Protein AF-A0AAU5DGU5-F1 (afdb_monomer_lite)

pLDDT: mean 88.19, std 12.8, range [38.94, 98.69]

Radius of gyration: 17.87 Å; chains: 1; bounding box: 40×32×54 Å

Structure (mmCIF, N/CA/C/O backbone):
data_AF-A0AAU5DGU5-F1
#
_entry.id   AF-A0AAU5DGU5-F1
#
loop_
_atom_site.group_PDB
_atom_site.id
_atom_site.type_symbol
_atom_site.label_atom_id
_atom_site.label_alt_id
_atom_site.label_comp_id
_atom_site.label_asym_id
_atom_site.label_entity_id
_atom_site.label_seq_id
_atom_site.pdbx_PDB_ins_code
_atom_site.Cartn_x
_atom_site.Cartn_y
_atom_site.Cartn_z
_atom_site.occupancy
_atom_site.B_iso_or_equiv
_atom_site.auth_seq_id
_atom_site.auth_comp_id
_atom_site.auth_asym_id
_atom_site.auth_atom_id
_atom_site.pdbx_PDB_model_num
ATOM 1 N N . MET A 1 1 ? 7.928 -12.982 -33.985 1.00 38.94 1 MET A N 1
ATOM 2 C CA . MET A 1 1 ? 7.891 -12.302 -32.677 1.00 38.94 1 MET A CA 1
ATOM 3 C C . MET A 1 1 ? 7.903 -10.825 -32.983 1.00 38.94 1 MET A C 1
ATOM 5 O O . MET A 1 1 ? 8.958 -10.311 -33.334 1.00 38.94 1 MET A O 1
ATOM 9 N N . ASP A 1 2 ? 6.733 -10.197 -32.973 1.00 42.78 2 ASP A N 1
ATOM 10 C CA . ASP A 1 2 ? 6.627 -8.759 -33.211 1.00 42.78 2 ASP A CA 1
ATOM 11 C C . ASP A 1 2 ? 7.139 -8.029 -31.974 1.00 42.78 2 ASP A C 1
ATOM 13 O O . ASP A 1 2 ? 6.654 -8.258 -30.864 1.00 42.78 2 ASP A O 1
ATOM 17 N N . GLN A 1 3 ? 8.172 -7.205 -32.150 1.00 45.19 3 GLN A N 1
ATOM 18 C CA . GLN A 1 3 ? 8.625 -6.329 -31.080 1.00 45.19 3 GLN A CA 1
ATOM 19 C C . GLN A 1 3 ? 7.615 -5.186 -30.919 1.00 45.19 3 GLN A C 1
ATOM 21 O O . GLN A 1 3 ? 7.226 -4.587 -31.926 1.00 45.19 3 GLN A O 1
ATOM 26 N N . PRO A 1 4 ? 7.176 -4.875 -29.688 1.00 48.19 4 PRO A N 1
ATOM 27 C CA . PRO A 1 4 ? 6.265 -3.764 -29.455 1.00 48.19 4 PRO A CA 1
ATOM 28 C C . PRO A 1 4 ? 6.904 -2.461 -29.949 1.00 48.19 4 PRO A C 1
ATOM 30 O O . PRO A 1 4 ? 8.052 -2.151 -29.631 1.00 48.19 4 PRO A O 1
ATOM 33 N N . THR A 1 5 ? 6.169 -1.693 -30.752 1.00 46.25 5 THR A N 1
ATOM 34 C CA . THR A 1 5 ? 6.603 -0.368 -31.222 1.00 46.25 5 THR A CA 1
ATOM 35 C C . THR A 1 5 ? 6.824 0.590 -30.040 1.00 46.25 5 THR A C 1
ATOM 37 O O . THR A 1 5 ? 6.055 0.565 -29.081 1.00 46.25 5 THR A O 1
ATOM 40 N N . LEU A 1 6 ? 7.837 1.467 -30.123 1.00 48.09 6 LEU A N 1
ATOM 41 C CA . LEU A 1 6 ? 8.370 2.348 -29.052 1.00 48.09 6 LEU A CA 1
ATOM 42 C C . LEU A 1 6 ? 7.328 3.236 -28.315 1.00 48.09 6 LEU A C 1
ATOM 44 O O . LEU A 1 6 ? 7.570 3.722 -27.205 1.00 48.09 6 LEU A O 1
ATOM 48 N N . THR A 1 7 ? 6.141 3.429 -28.893 1.00 53.44 7 THR A N 1
ATOM 49 C CA . THR A 1 7 ? 4.981 4.124 -28.302 1.00 53.44 7 THR A CA 1
ATOM 50 C C . THR A 1 7 ? 4.130 3.268 -27.351 1.00 53.44 7 THR A C 1
ATOM 52 O O . THR A 1 7 ? 3.223 3.807 -26.724 1.00 53.44 7 THR A O 1
ATOM 55 N N . GLN A 1 8 ? 4.401 1.966 -27.213 1.00 72.06 8 GLN A N 1
ATOM 56 C CA . GLN A 1 8 ? 3.616 1.035 -26.383 1.00 72.06 8 GLN A CA 1
ATOM 57 C C . GLN A 1 8 ? 4.301 0.618 -25.074 1.00 72.06 8 GLN A C 1
ATOM 59 O O . GLN A 1 8 ? 3.670 -0.034 -24.244 1.00 72.06 8 GLN A O 1
ATOM 64 N N . LEU A 1 9 ? 5.574 0.971 -24.869 1.00 82.88 9 LEU A N 1
ATOM 65 C CA . LEU A 1 9 ? 6.303 0.553 -23.671 1.00 82.88 9 LEU A CA 1
ATOM 66 C C . LEU A 1 9 ? 5.842 1.332 -22.427 1.00 82.88 9 LEU A C 1
ATOM 68 O O . LEU A 1 9 ? 5.794 2.569 -22.478 1.00 82.88 9 LEU A O 1
ATOM 72 N N . PRO A 1 10 ? 5.552 0.652 -21.299 1.00 88.94 10 PRO A N 1
ATOM 73 C CA . PRO A 1 10 ? 5.054 1.324 -20.109 1.00 88.94 10 PRO A CA 1
ATOM 74 C C . PRO A 1 10 ? 6.053 2.317 -19.516 1.00 88.94 10 PRO A C 1
ATOM 76 O O . PRO A 1 10 ? 7.259 2.089 -19.520 1.00 88.94 10 PRO A O 1
ATOM 79 N N . THR A 1 11 ? 5.571 3.425 -18.956 1.00 90.00 11 THR A N 1
ATOM 80 C CA . THR A 1 11 ? 6.445 4.464 -18.377 1.00 90.00 11 THR A CA 1
ATOM 81 C C . THR A 1 11 ? 7.079 4.039 -17.054 1.00 90.00 11 THR A C 1
ATOM 83 O O . THR A 1 11 ? 8.141 4.552 -16.684 1.00 90.00 11 THR A O 1
ATOM 86 N N . ARG A 1 12 ? 6.435 3.109 -16.342 1.00 90.81 12 ARG A N 1
ATOM 87 C CA . ARG A 1 12 ? 6.878 2.566 -15.060 1.00 90.81 12 ARG A CA 1
ATOM 88 C C . ARG A 1 12 ? 6.725 1.055 -15.034 1.00 90.81 12 ARG A C 1
ATOM 90 O O . ARG A 1 12 ? 5.708 0.522 -15.473 1.00 90.81 12 ARG A O 1
ATOM 97 N N . LEU A 1 13 ? 7.730 0.392 -14.487 1.00 91.50 13 LEU A N 1
ATOM 98 C CA . LEU A 1 13 ? 7.792 -1.057 -14.374 1.00 91.50 13 LEU A CA 1
ATOM 99 C C . LEU A 1 13 ? 8.229 -1.452 -12.966 1.00 91.50 13 LEU A C 1
ATOM 101 O O . LEU A 1 13 ? 8.896 -0.673 -12.284 1.00 91.50 13 LEU A O 1
ATOM 105 N N . VAL A 1 14 ? 7.883 -2.664 -12.556 1.00 89.38 14 VAL A N 1
ATOM 106 C CA . VAL A 1 14 ? 8.453 -3.337 -11.390 1.00 89.38 14 VAL A CA 1
ATOM 107 C C . VAL A 1 14 ? 9.105 -4.634 -11.855 1.00 89.38 14 VAL A C 1
ATOM 109 O O . VAL A 1 14 ? 8.532 -5.347 -12.681 1.00 89.38 14 VAL A O 1
ATOM 112 N N . ASP A 1 15 ? 10.314 -4.920 -11.387 1.00 90.25 15 ASP A N 1
ATOM 113 C CA . ASP A 1 15 ? 11.008 -6.168 -11.716 1.00 90.25 15 ASP A CA 1
ATOM 114 C C . ASP A 1 15 ? 10.660 -7.306 -10.738 1.00 90.25 15 ASP A C 1
ATOM 116 O O . ASP A 1 15 ? 9.873 -7.132 -9.801 1.00 90.25 15 ASP A O 1
ATOM 120 N N . ALA A 1 16 ? 11.238 -8.490 -10.951 1.00 88.12 16 ALA A N 1
ATOM 121 C CA . ALA A 1 16 ? 10.986 -9.671 -10.121 1.00 88.12 16 ALA A CA 1
ATOM 122 C C . ALA A 1 16 ? 11.406 -9.493 -8.659 1.00 88.12 16 ALA A C 1
ATOM 124 O O . ALA A 1 16 ? 10.882 -10.158 -7.770 1.00 88.12 16 ALA A O 1
ATOM 125 N N . GLN A 1 17 ? 12.362 -8.598 -8.424 1.00 85.00 17 GLN A N 1
ATOM 126 C CA . GLN A 1 17 ? 12.913 -8.274 -7.114 1.00 85.00 17 GLN A CA 1
ATOM 127 C C . GLN A 1 17 ? 12.171 -7.090 -6.478 1.00 85.00 17 GLN A C 1
ATOM 129 O O . GLN A 1 17 ? 12.516 -6.655 -5.382 1.00 85.00 17 GLN A O 1
ATOM 134 N N . GLY A 1 18 ? 11.157 -6.539 -7.150 1.00 82.25 18 GLY A N 1
ATOM 135 C CA . GLY A 1 18 ? 10.375 -5.430 -6.630 1.00 82.25 18 GLY A CA 1
ATOM 136 C C . GLY A 1 18 ? 11.012 -4.053 -6.792 1.00 82.25 18 GLY A C 1
ATOM 137 O O . GLY A 1 18 ? 10.493 -3.083 -6.233 1.00 82.25 18 GLY A O 1
ATOM 138 N N . PHE A 1 19 ? 12.112 -3.916 -7.538 1.00 85.56 19 PHE A N 1
ATOM 139 C CA . PHE A 1 19 ? 12.635 -2.590 -7.856 1.00 85.56 19 PHE A CA 1
ATOM 140 C C . PHE A 1 19 ? 11.718 -1.910 -8.863 1.00 85.56 19 PHE A C 1
ATOM 142 O O . PHE A 1 19 ? 11.280 -2.513 -9.844 1.00 85.56 19 PHE A O 1
ATOM 149 N N . SER A 1 20 ? 11.436 -0.631 -8.620 1.00 86.88 20 SER A N 1
ATOM 150 C CA . SER A 1 20 ? 10.677 0.193 -9.551 1.00 86.88 20 SER A CA 1
ATOM 151 C C . SER A 1 20 ? 11.611 0.862 -10.549 1.00 86.88 20 SER A C 1
ATOM 153 O O . SER A 1 20 ? 12.635 1.443 -10.193 1.00 86.88 20 SER A O 1
ATOM 155 N N . TRP A 1 21 ? 11.215 0.815 -11.811 1.00 90.00 21 TRP A N 1
ATOM 156 C CA . TRP A 1 21 ? 11.963 1.310 -12.953 1.00 90.00 21 TRP A CA 1
ATOM 157 C C . TRP A 1 21 ? 11.135 2.368 -13.669 1.00 90.00 21 TRP A C 1
ATOM 159 O O . TRP A 1 21 ? 9.931 2.201 -13.873 1.00 90.00 21 TRP A O 1
ATOM 169 N N . ARG A 1 22 ? 11.768 3.473 -14.059 1.00 91.19 22 ARG A N 1
ATOM 170 C CA . ARG A 1 22 ? 11.133 4.572 -14.789 1.00 91.19 22 ARG A CA 1
ATOM 171 C C . ARG A 1 22 ? 11.827 4.769 -16.124 1.00 91.19 22 ARG A C 1
ATOM 173 O O . ARG A 1 22 ? 13.050 4.897 -16.166 1.00 91.19 22 ARG A O 1
ATOM 180 N N . ARG A 1 23 ? 11.036 4.857 -17.192 1.00 91.56 23 ARG A N 1
ATOM 181 C CA . ARG A 1 23 ? 11.534 5.203 -18.526 1.00 91.56 23 ARG A CA 1
ATOM 182 C C . ARG A 1 23 ? 12.153 6.600 -18.497 1.00 91.56 23 ARG A C 1
ATOM 184 O O . A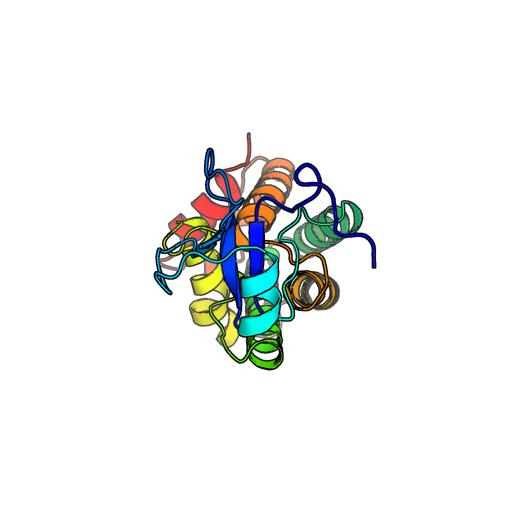RG A 1 23 ? 11.547 7.550 -17.993 1.00 91.56 23 ARG A O 1
ATOM 191 N N . MET A 1 24 ? 13.363 6.723 -19.021 1.00 90.44 24 MET A N 1
ATOM 192 C CA . MET A 1 24 ? 14.098 7.979 -19.072 1.00 90.44 24 MET A CA 1
ATOM 193 C C . MET A 1 24 ? 13.538 8.860 -20.192 1.00 90.44 24 MET A C 1
ATOM 195 O O . MET A 1 24 ? 13.517 8.475 -21.358 1.00 90.44 24 MET A O 1
ATOM 199 N N . ALA A 1 25 ? 13.058 10.054 -19.842 1.00 84.75 25 ALA A N 1
ATOM 200 C CA . ALA A 1 25 ? 12.512 10.983 -20.825 1.00 84.75 25 ALA A CA 1
ATOM 201 C C . ALA A 1 25 ? 13.618 11.500 -21.761 1.00 84.75 25 ALA A C 1
ATOM 203 O O . ALA A 1 25 ? 14.637 12.004 -21.293 1.00 84.75 25 ALA A O 1
ATOM 204 N N . GLY A 1 26 ? 13.391 11.411 -23.075 1.00 80.81 26 GLY A N 1
ATOM 205 C CA . GLY A 1 26 ? 14.329 11.900 -24.093 1.00 80.81 26 GLY A CA 1
ATOM 206 C C . GLY A 1 26 ? 15.533 10.990 -24.356 1.00 80.81 26 GLY A C 1
ATOM 207 O O . GLY A 1 26 ? 16.422 11.386 -25.106 1.00 80.81 26 GLY A O 1
ATOM 208 N N . ASP A 1 27 ? 15.572 9.794 -23.764 1.00 83.25 27 ASP A N 1
ATOM 209 C CA . ASP A 1 27 ? 16.581 8.785 -24.077 1.00 83.25 27 ASP A CA 1
ATOM 210 C C . ASP A 1 27 ? 16.260 8.112 -25.420 1.00 83.25 27 ASP A C 1
ATOM 212 O O . ASP A 1 27 ? 15.153 7.619 -25.624 1.00 83.25 27 ASP A O 1
ATOM 216 N N . ALA A 1 28 ? 17.220 8.107 -26.348 1.00 79.06 28 ALA A N 1
ATOM 217 C CA . ALA A 1 28 ? 17.011 7.591 -27.705 1.00 79.06 28 ALA A CA 1
ATOM 218 C C . ALA A 1 28 ? 16.824 6.064 -27.757 1.00 79.06 28 ALA A C 1
ATOM 220 O O . ALA A 1 28 ? 16.332 5.545 -28.757 1.00 79.06 28 ALA A O 1
ATOM 221 N N . GLU A 1 29 ? 17.222 5.356 -26.698 1.00 83.56 29 GLU A N 1
ATOM 222 C CA . GLU A 1 29 ? 17.161 3.897 -26.594 1.00 83.56 29 GLU A CA 1
ATOM 223 C C . GLU A 1 29 ? 16.044 3.420 -25.651 1.00 83.56 29 GLU A C 1
ATOM 225 O O . GLU A 1 29 ? 15.944 2.225 -25.371 1.00 83.56 29 GLU A O 1
ATOM 230 N N . ASP A 1 30 ? 15.194 4.333 -25.161 1.00 86.31 30 ASP A N 1
ATOM 231 C CA . ASP A 1 30 ? 14.099 4.034 -24.236 1.00 86.31 30 ASP A CA 1
ATOM 232 C C . ASP A 1 30 ? 14.538 3.252 -22.990 1.00 86.31 30 ASP A C 1
ATOM 234 O O . ASP A 1 30 ? 13.858 2.337 -22.510 1.00 86.31 30 ASP A O 1
ATOM 238 N N . ARG A 1 31 ? 15.697 3.628 -22.442 1.00 93.44 31 ARG A N 1
ATOM 239 C CA . ARG A 1 31 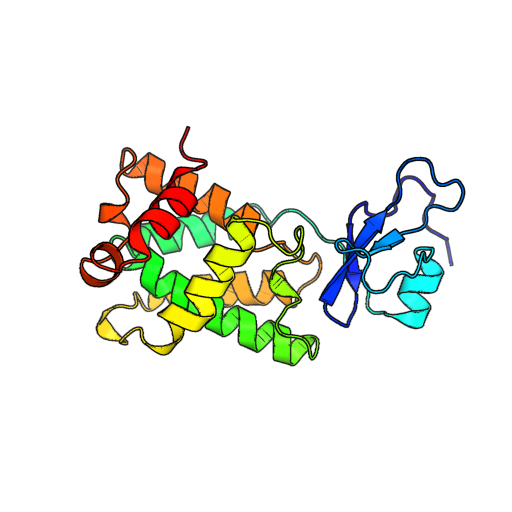? 16.230 3.025 -21.222 1.00 93.44 31 ARG A CA 1
ATOM 240 C C . ARG A 1 31 ? 15.389 3.371 -19.997 1.00 93.44 31 ARG A C 1
ATOM 242 O O . ARG A 1 31 ? 14.772 4.432 -19.887 1.00 93.44 31 ARG A O 1
ATOM 249 N N . TYR A 1 32 ? 15.431 2.468 -19.031 1.00 93.69 32 TYR A N 1
ATOM 250 C CA . TYR A 1 32 ? 14.842 2.598 -17.713 1.00 93.69 32 TYR A CA 1
ATOM 251 C C . TYR A 1 32 ? 15.938 2.779 -16.670 1.00 93.69 32 TYR A C 1
ATOM 253 O O . TYR A 1 32 ? 16.965 2.106 -16.725 1.00 93.69 32 TYR A O 1
ATOM 261 N N . ALA A 1 33 ? 15.687 3.649 -15.695 1.00 91.56 33 ALA A N 1
ATOM 262 C CA . ALA A 1 33 ? 16.499 3.794 -14.491 1.00 91.56 33 ALA A CA 1
ATOM 263 C C . ALA A 1 33 ? 15.672 3.417 -13.255 1.00 91.56 33 ALA A C 1
ATOM 265 O O . ALA A 1 33 ? 14.459 3.658 -13.226 1.00 91.56 33 ALA A O 1
ATOM 266 N N . ALA A 1 34 ? 16.313 2.848 -12.235 1.00 87.62 34 ALA A N 1
ATOM 267 C CA . ALA A 1 34 ? 15.657 2.570 -10.962 1.00 87.62 34 ALA A CA 1
ATOM 268 C C . ALA A 1 34 ? 15.188 3.876 -10.288 1.00 87.62 34 ALA A C 1
ATOM 270 O O . ALA A 1 34 ? 15.879 4.894 -10.329 1.00 87.62 34 ALA A O 1
ATOM 271 N N . ALA A 1 35 ? 14.012 3.881 -9.654 1.00 77.31 35 ALA A N 1
ATOM 272 C CA . ALA A 1 35 ? 13.376 5.109 -9.153 1.00 77.31 35 ALA A CA 1
ATOM 273 C C . ALA A 1 35 ? 14.123 5.805 -7.992 1.00 77.31 35 ALA A C 1
ATOM 275 O O . ALA A 1 35 ? 13.839 6.963 -7.681 1.00 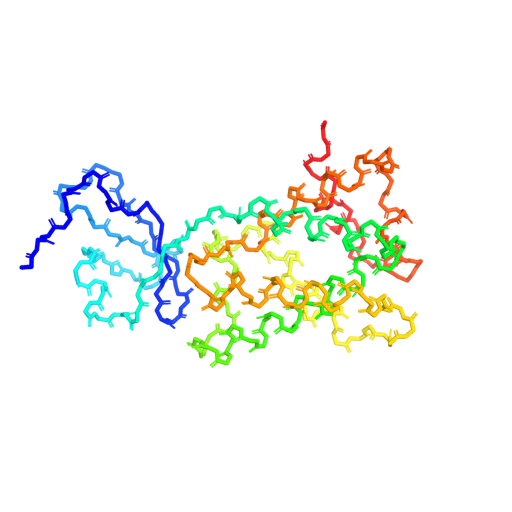77.31 35 ALA A O 1
ATOM 276 N N . ASN A 1 36 ? 15.046 5.102 -7.340 1.00 71.38 36 ASN A N 1
ATOM 277 C CA . ASN A 1 36 ? 15.943 5.573 -6.280 1.00 71.38 36 ASN A CA 1
ATOM 278 C C . ASN A 1 36 ? 17.418 5.564 -6.708 1.00 71.38 36 ASN A C 1
ATOM 280 O O . ASN A 1 36 ? 18.289 5.546 -5.840 1.00 71.38 36 ASN A O 1
ATOM 284 N N . ASP A 1 37 ? 17.689 5.507 -8.016 1.00 73.31 37 ASP A N 1
ATOM 285 C CA . ASP A 1 37 ? 19.033 5.355 -8.585 1.00 73.31 37 ASP A CA 1
ATOM 286 C C . ASP A 1 37 ? 19.782 4.112 -8.058 1.00 73.31 37 ASP A C 1
ATOM 288 O O . ASP A 1 37 ? 21.011 4.028 -8.134 1.00 73.31 37 ASP A O 1
ATOM 292 N N . PHE A 1 38 ? 19.042 3.132 -7.519 1.00 75.62 38 PHE A N 1
ATOM 293 C CA . PHE A 1 38 ? 19.576 1.860 -7.063 1.00 75.62 38 PHE A CA 1
ATOM 294 C C . PHE A 1 38 ? 18.687 0.680 -7.499 1.00 75.62 38 PHE A C 1
ATOM 296 O O . PHE A 1 38 ? 17.546 0.564 -7.055 1.00 75.62 38 PHE A O 1
ATOM 303 N N . PRO A 1 39 ? 19.219 -0.250 -8.296 1.00 78.12 39 PRO A N 1
ATOM 304 C CA . PRO A 1 39 ? 20.599 -0.276 -8.776 1.00 78.12 39 PRO A CA 1
ATOM 305 C C . PRO A 1 39 ? 20.864 0.822 -9.835 1.00 78.12 39 PRO A C 1
ATOM 307 O O . PRO A 1 39 ? 19.927 1.302 -10.473 1.00 78.12 39 PRO A O 1
ATOM 310 N N . PRO A 1 40 ? 22.125 1.261 -10.022 1.00 84.75 40 PRO A N 1
ATOM 311 C CA . PRO A 1 40 ? 22.452 2.419 -10.862 1.00 84.75 40 PRO A CA 1
ATOM 312 C C . PRO A 1 40 ? 22.408 2.117 -12.370 1.00 84.75 40 PRO A C 1
ATOM 314 O O . PRO A 1 40 ? 22.755 2.978 -13.185 1.00 84.75 40 PRO A O 1
ATOM 317 N N . GLU A 1 41 ? 22.049 0.890 -12.758 1.00 89.44 41 GLU A N 1
ATOM 318 C CA . GLU A 1 41 ? 22.017 0.484 -14.158 1.00 89.44 41 GLU A CA 1
ATOM 319 C C . GLU A 1 41 ? 20.938 1.233 -14.948 1.00 89.44 41 GLU A C 1
ATOM 321 O O . GLU A 1 41 ? 19.895 1.634 -14.430 1.00 89.44 41 GLU A O 1
ATOM 326 N N . ARG A 1 42 ? 21.192 1.382 -16.250 1.00 93.25 42 ARG A N 1
ATOM 327 C CA . ARG A 1 42 ? 20.231 1.912 -17.217 1.00 93.25 42 ARG A CA 1
ATOM 328 C C . ARG A 1 42 ? 20.020 0.884 -18.304 1.00 93.25 42 ARG A C 1
ATOM 330 O O . ARG A 1 42 ? 20.901 0.701 -19.146 1.00 93.25 42 ARG A O 1
ATOM 337 N N . LEU A 1 43 ? 18.874 0.226 -18.252 1.00 94.69 43 LEU A N 1
ATOM 338 C CA . LEU A 1 43 ? 18.573 -0.950 -19.058 1.00 94.69 43 LEU A CA 1
ATOM 339 C C . LEU A 1 43 ? 17.430 -0.631 -20.013 1.00 94.69 43 LEU A C 1
ATOM 341 O O . LEU A 1 43 ? 16.438 -0.025 -19.618 1.00 94.69 43 LEU A O 1
ATOM 345 N N . THR A 1 44 ? 17.538 -1.050 -21.266 1.00 94.75 44 THR A N 1
ATOM 346 C CA . THR A 1 44 ? 16.382 -1.111 -22.169 1.00 94.75 44 THR A CA 1
ATOM 347 C C . THR A 1 44 ? 15.330 -2.078 -21.614 1.00 94.75 44 THR A C 1
ATOM 349 O O . THR A 1 44 ? 15.632 -2.934 -20.779 1.00 94.75 44 THR A O 1
ATOM 352 N N . HIS A 1 45 ? 14.087 -2.007 -22.101 1.00 93.44 45 HIS A N 1
ATOM 353 C CA . HIS A 1 45 ? 13.044 -2.959 -21.691 1.00 93.44 45 HIS A CA 1
ATOM 354 C C . HIS A 1 45 ? 13.471 -4.426 -21.903 1.00 93.44 45 HIS A C 1
ATOM 356 O O . HIS A 1 45 ? 13.208 -5.288 -21.061 1.00 93.44 45 HIS A O 1
ATOM 362 N N . GLY A 1 46 ? 14.142 -4.717 -23.024 1.00 94.19 46 GLY A N 1
ATOM 363 C CA . GLY A 1 46 ? 14.632 -6.058 -23.346 1.00 94.19 46 GLY A CA 1
ATOM 364 C C . GLY A 1 46 ? 15.702 -6.544 -22.367 1.00 94.19 46 GLY A C 1
ATOM 365 O O . GLY A 1 46 ? 15.593 -7.653 -21.850 1.00 94.19 46 GLY A O 1
ATOM 366 N N . GLU A 1 47 ? 16.691 -5.703 -22.057 1.00 95.81 47 GLU A N 1
ATOM 367 C CA . GLU A 1 47 ? 17.736 -6.021 -21.075 1.00 95.81 47 GLU A CA 1
ATOM 368 C C . GLU A 1 47 ? 17.161 -6.189 -19.669 1.00 95.81 47 GLU A C 1
ATOM 370 O O . GLU A 1 47 ? 17.518 -7.136 -18.969 1.00 95.81 47 GLU A O 1
ATOM 375 N N . LEU A 1 48 ? 16.238 -5.312 -19.268 1.00 94.25 48 LEU A N 1
ATOM 376 C CA . LEU A 1 48 ? 15.572 -5.386 -17.971 1.00 94.25 48 LEU A CA 1
ATOM 377 C C . LEU A 1 48 ? 14.785 -6.695 -17.833 1.00 94.25 48 LEU A C 1
ATOM 379 O O . LEU A 1 48 ? 14.918 -7.396 -16.835 1.00 94.25 48 LEU A O 1
ATOM 383 N N . THR A 1 49 ? 14.034 -7.073 -18.870 1.00 94.56 49 THR A N 1
ATOM 384 C CA . THR A 1 49 ? 13.296 -8.345 -18.907 1.00 94.56 49 THR A CA 1
ATOM 385 C C . THR A 1 49 ? 14.238 -9.545 -18.849 1.00 94.56 49 THR A C 1
ATOM 387 O O . THR A 1 49 ? 13.981 -10.493 -18.111 1.00 94.56 49 THR A O 1
ATOM 390 N N . ALA A 1 50 ? 15.345 -9.508 -19.594 1.00 95.44 50 ALA A N 1
ATOM 391 C CA . ALA A 1 50 ? 16.299 -10.610 -19.651 1.00 95.44 50 ALA A CA 1
ATOM 392 C C . ALA A 1 50 ? 17.090 -10.796 -18.345 1.00 95.44 50 ALA A C 1
ATOM 394 O O . ALA A 1 50 ? 17.431 -11.922 -17.994 1.00 95.44 50 ALA A O 1
ATOM 395 N N . THR A 1 51 ? 17.398 -9.706 -17.638 1.00 94.38 51 THR A N 1
ATOM 396 C CA . THR A 1 51 ? 18.280 -9.735 -16.457 1.00 94.38 51 THR A CA 1
ATOM 397 C C . THR A 1 51 ? 17.534 -9.698 -15.126 1.00 94.38 51 THR A C 1
ATOM 399 O O . THR A 1 51 ? 18.074 -10.168 -14.126 1.00 94.38 51 THR A O 1
ATOM 402 N N . ARG A 1 52 ? 16.306 -9.162 -15.097 1.00 91.56 52 ARG A N 1
ATOM 403 C CA . ARG A 1 52 ? 15.518 -8.940 -13.869 1.00 91.56 52 ARG A CA 1
ATOM 404 C C . ARG A 1 52 ? 14.059 -9.394 -13.974 1.00 91.56 52 ARG A C 1
ATOM 406 O O . ARG A 1 52 ? 13.251 -9.072 -13.106 1.00 91.56 52 ARG A O 1
ATOM 413 N N . GLY A 1 53 ? 13.700 -10.105 -15.043 1.00 89.62 53 GLY A N 1
ATOM 414 C CA . GLY A 1 53 ? 12.334 -10.567 -15.272 1.00 89.62 53 GLY A CA 1
ATOM 415 C C . GLY A 1 53 ? 11.831 -11.605 -14.251 1.00 89.62 53 GLY A C 1
ATOM 416 O O . GLY A 1 53 ? 12.647 -12.271 -13.613 1.00 89.62 53 GLY A O 1
ATOM 417 N N . PRO A 1 54 ? 10.498 -11.780 -14.115 1.00 90.81 54 PRO A N 1
ATOM 418 C CA . PRO A 1 54 ? 9.450 -11.083 -14.866 1.00 90.81 54 PRO A CA 1
ATOM 419 C C . PRO A 1 54 ? 9.354 -9.591 -14.524 1.00 90.81 54 PRO A C 1
ATOM 421 O O . PRO A 1 54 ? 9.534 -9.185 -13.381 1.00 90.81 54 PRO A O 1
ATOM 424 N N . VAL A 1 55 ? 9.072 -8.776 -15.541 1.00 91.25 55 VAL A N 1
ATOM 425 C CA . VAL A 1 55 ? 8.868 -7.331 -15.400 1.00 91.25 55 VAL A CA 1
ATOM 426 C C . VAL A 1 55 ? 7.392 -7.040 -15.624 1.00 91.25 55 VAL A C 1
ATOM 428 O O . VAL A 1 55 ? 6.831 -7.470 -16.629 1.00 91.25 55 VAL A O 1
ATOM 431 N N . ARG A 1 56 ? 6.771 -6.322 -14.690 1.00 90.94 56 ARG A N 1
ATOM 432 C CA . ARG A 1 56 ? 5.340 -6.001 -14.699 1.00 90.94 56 ARG A CA 1
ATOM 433 C C . ARG A 1 56 ? 5.130 -4.505 -14.838 1.00 90.94 56 ARG A C 1
ATOM 435 O O . ARG A 1 56 ? 5.939 -3.704 -14.366 1.00 90.94 56 ARG A O 1
ATOM 442 N N . HIS A 1 57 ? 4.034 -4.117 -15.472 1.00 91.62 57 HIS A N 1
ATOM 443 C CA . HIS A 1 57 ? 3.651 -2.713 -15.568 1.00 91.62 57 HIS A CA 1
ATOM 444 C C . HIS A 1 57 ? 3.174 -2.192 -14.208 1.00 91.62 57 HIS A C 1
ATOM 446 O O . HIS A 1 57 ? 2.365 -2.845 -13.556 1.00 91.62 57 HIS A O 1
ATOM 452 N N . ILE A 1 58 ? 3.638 -1.002 -13.802 1.00 90.19 58 ILE A N 1
ATOM 453 C CA . ILE A 1 58 ? 3.045 -0.279 -12.668 1.00 90.19 58 ILE A CA 1
ATOM 454 C C . ILE A 1 58 ? 1.889 0.570 -13.195 1.00 90.19 58 ILE A C 1
ATOM 456 O O . ILE A 1 58 ? 2.120 1.616 -13.807 1.00 90.19 58 ILE A O 1
ATOM 460 N N . GLY A 1 59 ? 0.661 0.119 -12.951 1.00 90.06 59 GLY A N 1
ATOM 461 C CA . GLY A 1 59 ? -0.562 0.730 -13.463 1.00 90.06 59 GLY A CA 1
ATOM 462 C C . GLY A 1 59 ? -1.472 1.317 -12.379 1.00 90.06 59 GLY A C 1
ATOM 463 O O . GLY A 1 59 ? -1.240 1.128 -11.182 1.00 90.06 59 GLY A O 1
ATOM 464 N N . PRO A 1 60 ? -2.527 2.047 -12.788 1.00 90.81 60 PRO A N 1
ATOM 465 C CA . PRO A 1 60 ? -3.593 2.428 -11.873 1.00 90.81 60 PRO A CA 1
ATOM 466 C C . PRO A 1 60 ? -4.375 1.185 -11.408 1.00 90.81 60 PRO A C 1
ATOM 468 O O . PRO A 1 60 ? -4.501 0.227 -12.178 1.00 90.81 60 PRO A O 1
ATOM 471 N N . PRO A 1 61 ? -4.955 1.206 -10.195 1.00 94.06 61 PRO A N 1
ATOM 472 C CA . PRO A 1 61 ? -5.820 0.131 -9.737 1.00 94.06 61 PRO A CA 1
ATOM 473 C C . PRO A 1 61 ? -7.069 0.012 -10.622 1.00 94.06 61 PRO A C 1
ATOM 475 O O . PRO A 1 61 ? -7.621 1.035 -11.055 1.00 94.06 61 PRO A O 1
ATOM 478 N N . PRO A 1 62 ? -7.583 -1.209 -10.845 1.00 95.31 62 PRO A N 1
ATOM 479 C CA . PRO A 1 62 ? -8.900 -1.409 -11.429 1.00 95.31 62 PRO A CA 1
ATOM 480 C C . PRO A 1 62 ? -9.973 -0.612 -10.675 1.00 95.31 62 PRO A C 1
ATOM 482 O O . PRO A 1 62 ? -10.016 -0.581 -9.445 1.00 95.31 62 PRO A O 1
ATOM 485 N N . SER A 1 63 ? -10.910 0.012 -11.395 1.00 96.44 63 SER A N 1
ATOM 486 C CA . SER A 1 63 ? -11.957 0.823 -10.750 1.00 96.44 63 SER A CA 1
ATOM 487 C C . SER A 1 63 ? -12.871 0.007 -9.829 1.00 96.44 63 SER A C 1
ATOM 489 O O . SER A 1 63 ? -13.527 0.577 -8.959 1.00 96.44 63 SER A O 1
ATOM 491 N N . GLN A 1 64 ? -12.967 -1.309 -10.042 1.00 97.56 64 GLN A N 1
ATOM 492 C CA . GLN A 1 64 ? -13.682 -2.216 -9.147 1.00 97.56 64 GLN A CA 1
ATOM 493 C C . GLN A 1 64 ? -12.984 -2.316 -7.791 1.00 97.56 64 GLN A C 1
ATOM 495 O O . GLN A 1 64 ? -13.642 -2.112 -6.776 1.00 97.56 64 GLN A O 1
ATOM 500 N N . ASP A 1 65 ? -11.673 -2.520 -7.783 1.00 98.12 65 ASP A N 1
ATOM 501 C CA . ASP A 1 65 ? -10.858 -2.615 -6.572 1.00 98.12 65 ASP A CA 1
ATOM 502 C C . ASP A 1 65 ? -10.931 -1.332 -5.754 1.00 98.12 65 ASP A C 1
ATOM 504 O O . ASP A 1 65 ? -11.173 -1.372 -4.553 1.00 98.12 65 ASP A O 1
ATOM 508 N N . VAL A 1 66 ? -10.851 -0.173 -6.416 1.00 97.75 66 VAL A N 1
ATOM 509 C CA . VAL A 1 66 ? -11.041 1.133 -5.763 1.00 97.75 66 VAL A CA 1
ATOM 510 C C . VAL A 1 66 ? -12.387 1.197 -5.029 1.00 97.75 66 VAL A C 1
ATOM 512 O O . VAL A 1 66 ? -12.457 1.666 -3.892 1.00 97.75 66 VAL A O 1
ATOM 515 N N . ARG A 1 67 ? -13.472 0.704 -5.648 1.00 98.12 67 ARG A N 1
ATOM 516 C CA . ARG A 1 67 ? -14.795 0.657 -5.002 1.00 98.12 67 ARG A CA 1
ATOM 517 C C . ARG A 1 67 ? -14.837 -0.336 -3.843 1.00 98.12 67 ARG A C 1
ATOM 519 O O . ARG A 1 67 ? -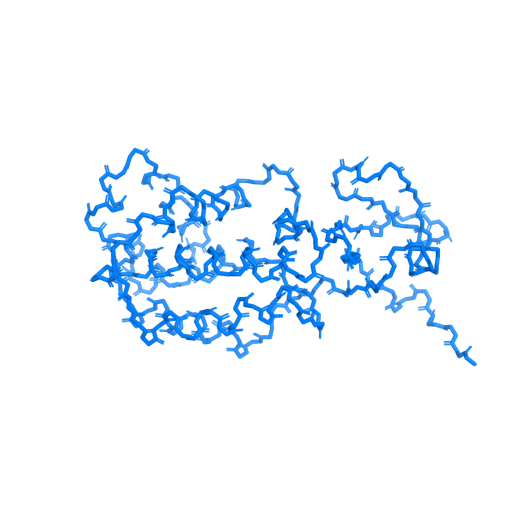15.468 -0.016 -2.839 1.00 98.12 67 ARG A O 1
ATOM 526 N N . LEU A 1 68 ? -14.199 -1.498 -3.985 1.00 98.50 68 LEU A N 1
ATOM 527 C CA . LEU A 1 68 ? -14.138 -2.533 -2.951 1.00 98.50 68 LEU A CA 1
ATOM 528 C C . LEU A 1 68 ? -13.383 -2.035 -1.717 1.00 98.50 68 LEU A C 1
ATOM 530 O O . LEU A 1 68 ? -13.943 -2.056 -0.625 1.00 98.50 68 LEU A O 1
ATOM 534 N N . VAL A 1 69 ? -12.179 -1.487 -1.898 1.00 98.44 69 VAL A N 1
ATOM 535 C CA . VAL A 1 69 ? -11.363 -0.917 -0.814 1.00 98.44 69 VAL A CA 1
ATOM 536 C C . VAL A 1 69 ? -12.118 0.209 -0.118 1.00 98.44 69 VAL A C 1
ATOM 538 O O . VAL A 1 69 ? -12.257 0.200 1.103 1.00 98.44 69 VAL A O 1
ATOM 541 N N . ARG A 1 70 ? -12.681 1.156 -0.879 1.00 98.31 70 ARG A N 1
ATOM 542 C CA . ARG A 1 70 ? -13.475 2.251 -0.305 1.00 98.31 70 ARG A CA 1
ATOM 543 C C . ARG A 1 70 ? -14.663 1.727 0.504 1.00 98.31 70 ARG A C 1
ATOM 545 O O . ARG A 1 70 ? -14.875 2.170 1.628 1.00 98.31 70 ARG A O 1
ATOM 552 N N . GLY A 1 71 ? -15.422 0.781 -0.050 1.00 98.25 71 GLY A N 1
ATOM 553 C CA . GLY A 1 71 ? -16.569 0.174 0.624 1.00 98.25 71 GLY A CA 1
ATOM 554 C C . GLY A 1 71 ? -16.182 -0.558 1.909 1.00 98.25 71 GLY A C 1
ATOM 555 O O . GLY A 1 71 ? -16.854 -0.391 2.924 1.00 98.25 71 GLY A O 1
ATOM 556 N N . ALA A 1 72 ? -15.076 -1.305 1.893 1.00 98.69 72 ALA A N 1
ATOM 557 C CA . ALA A 1 72 ? -14.548 -2.004 3.061 1.00 98.69 72 ALA A CA 1
ATOM 558 C C . ALA A 1 72 ? -14.122 -1.030 4.171 1.00 98.69 72 ALA A C 1
ATOM 560 O O . ALA A 1 72 ? -14.483 -1.219 5.332 1.00 98.69 72 ALA A O 1
ATOM 561 N N . LEU A 1 73 ? -13.424 0.055 3.819 1.00 98.50 73 LEU A N 1
ATOM 562 C CA . LEU A 1 73 ? -13.018 1.086 4.780 1.00 98.50 73 LEU A CA 1
ATOM 563 C C . LEU A 1 73 ? -14.230 1.801 5.395 1.00 98.50 73 LEU A C 1
ATOM 565 O O . LEU A 1 73 ? -14.286 1.979 6.607 1.00 98.50 73 LEU A O 1
ATOM 569 N N . MET A 1 74 ? -15.234 2.158 4.590 1.00 97.81 74 MET A N 1
ATOM 570 C CA . MET A 1 74 ? -16.476 2.746 5.109 1.00 97.81 74 MET A CA 1
ATOM 571 C C . MET A 1 74 ? -17.243 1.780 6.017 1.00 97.81 74 MET A C 1
ATOM 573 O O . MET A 1 74 ? -17.771 2.189 7.048 1.00 97.81 74 MET A O 1
ATOM 577 N N . MET A 1 75 ? -17.302 0.498 5.646 1.00 98.19 75 MET A N 1
ATOM 578 C CA . MET A 1 75 ? -17.956 -0.544 6.439 1.00 98.19 75 MET A CA 1
ATOM 579 C C . MET A 1 75 ? -17.289 -0.705 7.809 1.00 98.19 75 MET A C 1
ATOM 581 O O . MET A 1 75 ? -17.982 -0.829 8.815 1.00 98.19 75 MET A O 1
ATOM 585 N N . ALA A 1 76 ? -15.957 -0.652 7.855 1.00 98.25 76 ALA A N 1
ATOM 586 C CA . ALA A 1 76 ? -15.193 -0.767 9.092 1.00 98.25 76 ALA A CA 1
ATOM 587 C C . ALA A 1 76 ? -15.347 0.447 10.028 1.00 98.25 76 ALA A C 1
ATOM 589 O O . ALA A 1 76 ? -15.122 0.318 11.234 1.00 98.25 76 ALA A O 1
ATOM 590 N N . GLY A 1 77 ? -15.715 1.625 9.504 1.00 97.44 77 GLY A N 1
ATOM 591 C CA . GLY A 1 77 ? -15.887 2.847 10.293 1.00 97.44 77 GLY A CA 1
ATOM 592 C C . GLY A 1 77 ? -14.657 3.130 11.157 1.00 97.44 77 GLY A C 1
ATOM 593 O O . GLY A 1 77 ? -13.537 3.148 10.660 1.00 97.44 77 GLY A O 1
ATOM 594 N N . GLN A 1 78 ? -14.829 3.261 12.475 1.00 97.69 78 GLN A N 1
ATOM 595 C CA . GLN A 1 78 ? -13.716 3.541 13.394 1.00 97.69 78 GLN A CA 1
ATOM 596 C C . GLN A 1 78 ? -12.624 2.458 13.415 1.00 97.69 78 GLN A C 1
ATOM 598 O O . GLN A 1 78 ? -11.508 2.733 13.843 1.00 97.69 78 GLN A O 1
ATOM 603 N N . GLN A 1 79 ? -12.901 1.243 12.941 1.00 98.44 79 GLN A N 1
ATOM 604 C CA . GLN A 1 79 ? -11.894 0.186 12.813 1.00 98.44 79 GLN A CA 1
ATOM 605 C C . GLN A 1 79 ? -11.152 0.232 11.466 1.00 98.44 79 GLN A C 1
ATOM 607 O O . GLN A 1 79 ? -10.299 -0.618 11.223 1.00 98.44 79 GLN A O 1
ATOM 612 N N . ALA A 1 80 ? -11.451 1.171 10.561 1.00 98.31 80 ALA A N 1
ATOM 613 C CA . ALA A 1 80 ? -10.915 1.164 9.199 1.00 98.31 80 ALA A CA 1
ATOM 614 C C . ALA A 1 80 ? -9.387 1.245 9.167 1.00 98.31 80 ALA A C 1
ATOM 616 O O . ALA A 1 80 ? -8.749 0.416 8.525 1.00 98.31 80 ALA A O 1
ATOM 617 N N . MET A 1 81 ? -8.782 2.181 9.902 1.00 97.94 81 MET A N 1
ATOM 618 C CA . MET A 1 81 ? -7.324 2.341 9.905 1.00 97.94 81 MET A CA 1
ATOM 619 C C . MET A 1 81 ? -6.584 1.167 10.561 1.00 97.94 81 MET A C 1
ATOM 621 O O . MET A 1 81 ? -5.506 0.797 10.105 1.00 97.94 81 MET A O 1
ATOM 625 N N . THR A 1 82 ? -7.141 0.561 11.612 1.00 98.31 82 THR A N 1
ATOM 626 C CA . THR A 1 82 ? -6.550 -0.627 12.251 1.00 98.31 82 THR A CA 1
ATOM 627 C C . THR A 1 82 ? -6.714 -1.873 11.391 1.00 98.31 82 THR A C 1
ATOM 629 O O . THR A 1 82 ? -5.779 -2.656 11.274 1.00 98.31 82 THR A O 1
ATOM 632 N N . THR A 1 83 ? -7.864 -2.025 10.735 1.00 98.69 83 THR A N 1
ATOM 633 C CA . THR A 1 83 ? -8.107 -3.092 9.754 1.00 98.69 83 THR A CA 1
ATOM 634 C C . THR A 1 83 ? -7.155 -2.953 8.566 1.00 98.69 83 THR A C 1
ATOM 636 O O . THR A 1 83 ? -6.509 -3.921 8.181 1.00 98.69 83 THR A O 1
ATOM 639 N N . LEU A 1 84 ? -6.988 -1.734 8.041 1.00 98.31 84 LEU A N 1
ATOM 640 C CA . LEU A 1 84 ? -6.039 -1.439 6.972 1.00 98.31 84 LEU A CA 1
ATOM 641 C C . LEU A 1 84 ? -4.592 -1.717 7.393 1.00 98.31 84 LEU A C 1
ATOM 643 O O . LEU A 1 84 ? -3.828 -2.232 6.589 1.00 98.31 84 LEU A O 1
ATOM 647 N N . ALA A 1 85 ? -4.203 -1.411 8.633 1.00 97.81 85 ALA A N 1
ATOM 648 C CA . ALA A 1 85 ? -2.860 -1.711 9.132 1.00 97.81 85 ALA A CA 1
ATOM 649 C C . ALA A 1 85 ? -2.551 -3.220 9.103 1.00 97.81 85 ALA A C 1
ATOM 651 O O . ALA A 1 85 ? -1.464 -3.610 8.678 1.00 97.81 85 ALA A O 1
ATOM 652 N N . VAL A 1 86 ? -3.517 -4.059 9.496 1.00 98.31 86 VAL A N 1
ATOM 653 C CA . VAL A 1 86 ? -3.396 -5.525 9.411 1.00 98.31 86 VAL A CA 1
ATOM 654 C C . VAL A 1 86 ? -3.354 -5.986 7.952 1.00 98.31 86 VAL A C 1
ATOM 656 O O . VAL A 1 86 ? -2.458 -6.742 7.587 1.00 98.31 86 VAL A O 1
ATOM 659 N N . ALA A 1 87 ? -4.239 -5.467 7.097 1.00 97.81 87 ALA A N 1
ATOM 660 C CA . ALA A 1 87 ? -4.266 -5.845 5.684 1.00 97.81 87 ALA A CA 1
ATOM 661 C C . ALA A 1 87 ? -2.976 -5.460 4.942 1.00 97.81 87 ALA A C 1
ATOM 663 O O . ALA A 1 87 ? -2.440 -6.211 4.129 1.00 97.81 87 ALA A O 1
ATOM 664 N N . LEU A 1 88 ? -2.419 -4.292 5.268 1.00 95.62 88 LEU A N 1
ATOM 665 C CA . LEU A 1 88 ? -1.118 -3.865 4.771 1.00 95.62 88 LEU A CA 1
ATOM 666 C C . LEU A 1 88 ? -0.022 -4.832 5.219 1.00 95.62 88 LEU A C 1
ATOM 668 O O . LEU A 1 88 ? 0.769 -5.253 4.384 1.00 95.62 88 LEU A O 1
ATOM 672 N N . MET A 1 89 ? 0.021 -5.218 6.498 1.00 95.00 89 MET A N 1
ATOM 673 C CA . MET A 1 89 ? 0.985 -6.206 6.995 1.00 95.00 89 MET A CA 1
ATOM 674 C C . MET A 1 89 ? 0.925 -7.514 6.187 1.00 95.00 89 MET A C 1
ATOM 676 O O . MET A 1 89 ? 1.975 -8.008 5.773 1.00 95.00 89 MET A O 1
ATOM 680 N N . HIS A 1 90 ? -0.274 -8.038 5.910 1.00 94.75 90 HIS A N 1
ATOM 681 C CA . HIS A 1 90 ? -0.453 -9.231 5.075 1.00 94.75 90 HIS A CA 1
ATOM 682 C C . HIS A 1 90 ? 0.032 -9.008 3.639 1.00 94.75 90 HIS A C 1
ATOM 684 O O . HIS A 1 90 ? 0.806 -9.814 3.127 1.00 94.75 90 HIS A O 1
ATOM 690 N N . GLY A 1 91 ? -0.323 -7.879 3.018 1.00 91.62 91 GLY A N 1
ATOM 691 C CA . GLY A 1 91 ? 0.185 -7.506 1.696 1.00 91.62 91 GLY A CA 1
ATOM 692 C C . GLY A 1 91 ? 1.717 -7.425 1.649 1.00 91.62 91 GLY A C 1
ATOM 693 O O . GLY A 1 91 ? 2.331 -7.893 0.691 1.00 91.62 91 GLY A O 1
ATOM 694 N N . PHE A 1 92 ? 2.358 -6.904 2.707 1.00 88.06 92 PHE A N 1
ATOM 695 C CA . PHE A 1 92 ? 3.822 -6.899 2.873 1.00 88.06 92 PHE A CA 1
ATOM 696 C C . PHE A 1 92 ? 4.418 -8.295 2.926 1.00 88.06 92 PHE A C 1
ATOM 698 O O . PHE A 1 92 ? 5.395 -8.562 2.226 1.00 88.06 92 PHE A O 1
ATOM 705 N N . GLN A 1 93 ? 3.805 -9.196 3.682 1.00 90.00 93 GLN A N 1
ATOM 706 C CA . GLN A 1 93 ? 4.241 -10.586 3.743 1.00 90.00 93 GLN A CA 1
ATOM 707 C C . GLN A 1 93 ? 4.048 -11.297 2.398 1.00 90.00 93 GLN A C 1
ATOM 709 O O . GLN A 1 93 ? 4.952 -11.999 1.950 1.00 90.00 93 GLN A O 1
ATOM 714 N N . ALA A 1 94 ? 2.922 -11.080 1.715 1.00 88.62 94 ALA A N 1
ATOM 715 C CA . ALA A 1 94 ? 2.649 -11.669 0.407 1.00 88.62 94 ALA A CA 1
ATOM 716 C C . ALA A 1 94 ? 3.642 -11.178 -0.661 1.00 88.62 94 ALA A C 1
ATOM 718 O O . ALA A 1 94 ? 4.199 -11.976 -1.414 1.00 88.62 94 ALA A O 1
ATOM 719 N N . ALA A 1 95 ? 3.934 -9.875 -0.693 1.00 84.94 95 ALA A N 1
ATOM 720 C CA . ALA A 1 95 ? 4.919 -9.312 -1.611 1.00 84.94 95 ALA A CA 1
ATOM 721 C C . ALA A 1 95 ? 6.343 -9.807 -1.326 1.00 84.94 95 ALA A C 1
ATOM 723 O O . ALA A 1 95 ? 7.092 -10.087 -2.264 1.00 84.94 95 ALA A O 1
ATOM 724 N N . GLU A 1 96 ? 6.719 -9.948 -0.053 1.00 85.69 96 GLU A N 1
ATOM 725 C CA . GLU A 1 96 ? 8.002 -10.533 0.338 1.00 85.69 96 GLU A CA 1
ATOM 726 C C . GLU A 1 96 ? 8.099 -12.002 -0.085 1.00 85.69 96 GLU A C 1
ATOM 728 O O . GLU A 1 96 ? 9.104 -12.400 -0.667 1.00 85.69 96 GLU A O 1
ATOM 733 N N . GLN A 1 97 ? 7.046 -12.795 0.119 1.00 86.25 97 GLN A N 1
ATOM 734 C CA . GLN A 1 97 ? 6.990 -14.185 -0.341 1.00 86.25 97 GLN A CA 1
ATOM 735 C C . GLN A 1 97 ? 7.070 -14.294 -1.870 1.00 86.25 97 GLN A C 1
ATOM 737 O O . GLN A 1 97 ? 7.660 -15.241 -2.386 1.00 86.25 97 GLN A O 1
ATOM 742 N N . HIS A 1 98 ? 6.501 -13.326 -2.591 1.00 83.12 98 HIS A N 1
ATOM 743 C CA . HIS A 1 98 ? 6.466 -13.326 -4.051 1.00 83.12 98 HIS A CA 1
ATOM 744 C C . HIS A 1 98 ? 7.777 -12.845 -4.696 1.00 83.12 98 HIS A C 1
ATOM 746 O O . HIS A 1 98 ? 8.191 -13.387 -5.717 1.00 83.12 98 HIS A O 1
ATOM 752 N N . THR A 1 99 ? 8.432 -11.832 -4.119 1.00 79.31 99 THR A N 1
ATOM 753 C CA . THR A 1 99 ? 9.599 -11.152 -4.727 1.00 79.31 99 THR A CA 1
ATOM 754 C C . THR A 1 99 ? 10.918 -11.388 -3.988 1.00 79.31 99 THR A C 1
ATOM 756 O O . THR A 1 99 ? 11.987 -11.034 -4.481 1.00 79.31 99 THR A O 1
ATOM 759 N N . GLY A 1 100 ? 10.868 -11.944 -2.777 1.00 75.69 100 GLY A N 1
ATOM 760 C CA . GLY A 1 100 ? 12.010 -12.044 -1.869 1.00 75.69 100 GLY A CA 1
ATOM 761 C C . GLY A 1 100 ? 12.430 -10.713 -1.235 1.00 75.69 100 GLY A C 1
ATOM 762 O O . GLY A 1 100 ? 13.410 -10.694 -0.485 1.00 75.69 100 GLY A O 1
ATOM 763 N N . HIS A 1 101 ? 11.739 -9.598 -1.521 1.00 68.94 101 HIS A N 1
ATOM 764 C CA . HIS A 1 101 ? 12.073 -8.261 -1.022 1.00 68.94 101 HIS A CA 1
ATOM 765 C C . HIS A 1 101 ? 10.833 -7.518 -0.477 1.00 68.94 101 HIS A C 1
ATOM 767 O O . HIS A 1 101 ? 9.982 -7.072 -1.246 1.00 68.94 101 HIS A O 1
ATOM 773 N N . PRO A 1 102 ? 10.746 -7.261 0.842 1.00 57.69 102 PRO A N 1
ATOM 774 C CA . PRO A 1 102 ? 9.570 -6.626 1.452 1.00 57.69 102 PRO A CA 1
ATOM 775 C C . PRO A 1 102 ? 9.367 -5.156 1.032 1.00 57.69 102 PRO A C 1
ATOM 777 O O . PRO A 1 102 ? 8.275 -4.609 1.156 1.00 57.69 102 PRO A O 1
ATOM 780 N N . GLY A 1 103 ? 10.408 -4.487 0.518 1.00 56.22 103 GLY A N 1
ATOM 781 C CA . GLY A 1 103 ? 10.351 -3.083 0.082 1.00 56.22 103 GLY A CA 1
ATOM 782 C C . GLY A 1 103 ? 9.645 -2.838 -1.260 1.00 56.22 103 GLY A C 1
ATOM 783 O O . GLY A 1 103 ? 9.387 -1.681 -1.596 1.00 56.22 103 GLY A O 1
ATOM 784 N N . ALA A 1 104 ? 9.317 -3.904 -2.000 1.00 54.78 104 ALA A N 1
ATOM 785 C CA . ALA A 1 104 ? 8.747 -3.878 -3.351 1.00 54.78 104 ALA A CA 1
ATOM 786 C C . ALA A 1 104 ? 7.407 -3.127 -3.467 1.00 54.78 104 ALA A C 1
ATOM 788 O O . ALA A 1 104 ? 7.061 -2.575 -4.509 1.00 54.78 104 ALA A O 1
ATOM 789 N N . LEU A 1 105 ? 6.655 -3.077 -2.368 1.00 54.72 105 LEU A N 1
ATOM 790 C CA . LEU A 1 105 ? 5.283 -2.568 -2.305 1.00 54.72 105 LEU A CA 1
ATOM 791 C C . LEU A 1 105 ? 5.113 -1.075 -2.468 1.00 54.72 105 LEU A C 1
ATOM 793 O O . LEU A 1 105 ? 4.029 -0.575 -2.769 1.00 54.72 105 LEU A O 1
ATOM 797 N N . LEU A 1 106 ? 6.184 -0.352 -2.187 1.00 61.69 106 LEU A N 1
ATOM 798 C CA . LEU A 1 106 ? 6.113 1.084 -2.063 1.00 61.69 106 LEU A CA 1
ATOM 799 C C . LEU A 1 106 ? 6.358 1.800 -3.372 1.00 61.69 106 LEU A C 1
ATOM 801 O O . LEU A 1 106 ? 6.290 3.018 -3.282 1.00 61.69 106 LEU A O 1
ATOM 805 N N . ALA A 1 107 ? 6.626 1.054 -4.465 1.00 53.41 107 ALA A N 1
ATOM 806 C CA . ALA A 1 107 ? 6.934 1.356 -5.878 1.00 53.41 107 ALA A CA 1
ATOM 807 C C . ALA A 1 107 ? 6.971 2.812 -6.374 1.00 53.41 107 ALA A C 1
ATOM 809 O O . ALA A 1 107 ? 7.580 3.096 -7.404 1.00 53.41 107 ALA A O 1
ATOM 810 N N . GLY A 1 108 ? 6.318 3.744 -5.705 1.00 54.16 108 GLY A N 1
ATOM 811 C CA . GLY A 1 108 ? 6.681 5.144 -5.627 1.00 54.16 108 GLY A CA 1
ATOM 812 C C . GLY A 1 108 ? 8.071 5.406 -5.070 1.00 54.16 108 GLY A C 1
ATOM 813 O O . GLY A 1 108 ? 8.827 4.526 -4.660 1.00 54.16 108 GLY A O 1
ATOM 814 N N . ARG A 1 109 ? 8.414 6.692 -5.112 1.00 58.16 109 ARG A N 1
ATOM 815 C CA . ARG A 1 109 ? 9.728 7.229 -4.765 1.00 58.16 109 ARG A CA 1
ATOM 816 C C . ARG A 1 109 ? 10.092 6.807 -3.334 1.00 58.16 109 ARG A C 1
ATOM 818 O O . ARG A 1 109 ? 9.441 7.293 -2.405 1.00 58.16 109 ARG A O 1
ATOM 825 N N . PRO A 1 110 ? 11.114 5.955 -3.120 1.00 53.34 110 PRO A N 1
ATOM 826 C CA . PRO A 1 110 ? 11.579 5.642 -1.775 1.00 53.34 110 PRO A CA 1
ATOM 827 C C . PRO A 1 110 ? 11.846 6.938 -1.004 1.00 53.34 110 PRO A C 1
ATOM 829 O O . PRO A 1 110 ? 12.527 7.837 -1.496 1.00 53.34 110 PRO A O 1
ATOM 832 N N . GLY A 1 111 ? 11.222 7.064 0.168 1.00 57.00 111 GLY A N 1
ATOM 833 C CA . GLY A 1 111 ? 11.243 8.288 0.970 1.00 57.00 111 GLY A CA 1
ATOM 834 C C . GLY A 1 111 ? 10.041 9.224 0.796 1.00 57.00 111 GLY A C 1
ATOM 835 O O . GLY A 1 111 ? 9.992 10.217 1.520 1.00 57.00 111 GLY A O 1
ATOM 836 N N . SER A 1 112 ? 9.058 8.922 -0.066 1.00 74.56 112 SER A N 1
ATOM 837 C CA . SER A 1 112 ? 7.784 9.662 -0.077 1.00 74.56 112 SER A CA 1
ATOM 838 C C . SER A 1 112 ? 7.099 9.567 1.293 1.00 74.56 112 SER A C 1
ATOM 840 O O . SER A 1 112 ? 7.194 8.548 1.986 1.00 74.56 112 SER A O 1
ATOM 842 N N . SER A 1 113 ? 6.424 10.637 1.708 1.00 79.19 113 SER A N 1
ATOM 843 C CA . SER A 1 113 ? 5.689 10.676 2.976 1.00 79.19 113 SER A CA 1
ATOM 844 C C . SER A 1 113 ? 4.671 9.540 3.078 1.00 79.19 113 SER A C 1
ATOM 846 O O . SER A 1 113 ? 4.605 8.865 4.104 1.00 79.19 113 SER A O 1
ATOM 848 N N . GLU A 1 114 ? 3.937 9.300 1.994 1.00 85.31 114 GLU A N 1
ATOM 849 C CA . GLU A 1 114 ? 2.882 8.306 1.836 1.00 85.31 114 GLU A CA 1
ATOM 850 C C . GLU A 1 114 ? 3.428 6.890 2.016 1.00 85.31 114 GLU A C 1
ATOM 852 O O . GLU A 1 114 ? 2.915 6.119 2.828 1.00 85.31 114 GLU A O 1
ATOM 857 N N . SER A 1 115 ? 4.521 6.566 1.323 1.00 84.62 115 SER A N 1
ATOM 858 C CA . SER A 1 115 ? 5.150 5.250 1.415 1.00 84.62 115 SER A CA 1
ATOM 859 C C . SER A 1 115 ? 5.672 4.978 2.824 1.00 84.62 115 SER A C 1
ATOM 861 O O . SER A 1 115 ? 5.557 3.860 3.326 1.00 84.62 115 SER A O 1
ATOM 863 N N . GLN A 1 116 ? 6.206 5.995 3.507 1.00 86.94 116 GLN A N 1
ATOM 864 C CA . GLN A 1 116 ? 6.629 5.825 4.892 1.00 86.94 116 GLN A CA 1
ATOM 865 C C . GLN A 1 116 ? 5.437 5.649 5.855 1.00 86.94 116 GLN A C 1
ATOM 867 O O . GLN A 1 116 ? 5.591 4.962 6.865 1.00 86.94 116 GLN A O 1
ATOM 872 N N . VAL A 1 117 ? 4.274 6.264 5.587 1.00 90.75 117 VAL A N 1
ATOM 873 C CA . VAL A 1 117 ? 3.062 6.066 6.403 1.00 90.75 117 VAL A CA 1
ATOM 874 C C . VAL A 1 117 ? 2.551 4.639 6.266 1.00 90.75 117 VAL A C 1
ATOM 876 O O . VAL A 1 117 ? 2.359 3.975 7.279 1.00 90.75 117 VAL A O 1
ATOM 879 N N . VAL A 1 118 ? 2.386 4.154 5.034 1.00 91.06 118 VAL A N 1
ATOM 880 C CA . VAL A 1 118 ? 1.928 2.782 4.768 1.00 91.06 118 VAL A CA 1
ATOM 881 C C . VAL A 1 118 ? 2.861 1.755 5.402 1.00 91.06 118 VAL A C 1
ATOM 883 O O . VAL A 1 118 ? 2.401 0.832 6.068 1.00 91.06 118 VAL A O 1
ATOM 886 N N . ARG A 1 119 ? 4.174 1.968 5.282 1.00 88.88 119 ARG A N 1
ATOM 887 C CA . ARG A 1 119 ? 5.189 1.151 5.953 1.00 88.88 119 ARG A CA 1
ATOM 888 C C . ARG A 1 119 ? 5.015 1.136 7.477 1.00 88.88 119 ARG A C 1
ATOM 890 O O . ARG A 1 119 ? 5.086 0.081 8.093 1.00 88.88 119 ARG A O 1
ATOM 897 N N . SER A 1 120 ? 4.794 2.304 8.077 1.00 91.69 120 SER A N 1
ATOM 898 C CA . SER A 1 120 ? 4.610 2.444 9.526 1.00 91.69 120 SER A CA 1
ATOM 899 C C . SER A 1 120 ? 3.317 1.777 10.002 1.00 91.69 120 SER A C 1
ATOM 901 O O . SER A 1 120 ? 3.326 1.065 10.998 1.00 91.69 120 SER A O 1
ATOM 903 N N . LEU A 1 121 ? 2.219 1.899 9.249 1.00 94.12 121 LEU A N 1
ATOM 904 C CA . LEU A 1 121 ? 0.989 1.157 9.535 1.00 94.12 121 LEU A CA 1
ATOM 905 C C . LEU A 1 121 ? 1.222 -0.358 9.480 1.00 94.12 121 LEU A C 1
ATOM 907 O O . LEU A 1 121 ? 0.805 -1.062 10.392 1.00 94.12 121 LEU A O 1
ATOM 911 N N . ALA A 1 122 ? 1.917 -0.853 8.456 1.00 93.00 122 ALA A N 1
ATOM 912 C CA . ALA A 1 122 ? 2.153 -2.283 8.281 1.00 93.00 122 ALA A CA 1
ATOM 913 C C . ALA A 1 122 ? 3.052 -2.902 9.364 1.00 93.00 122 ALA A C 1
ATOM 915 O O . ALA A 1 122 ? 2.814 -4.037 9.762 1.00 93.00 122 ALA A O 1
ATOM 916 N N . TRP A 1 123 ? 4.089 -2.191 9.822 1.00 91.12 123 TRP A N 1
ATOM 917 C CA . TRP A 1 123 ? 5.115 -2.763 10.710 1.00 91.12 123 TRP A CA 1
ATOM 918 C C . TRP A 1 123 ? 5.054 -2.276 12.153 1.00 91.12 123 TRP A C 1
ATOM 920 O O . TRP A 1 123 ? 5.382 -3.048 13.047 1.00 91.12 123 TRP A O 1
ATOM 930 N N . ASP A 1 124 ? 4.614 -1.041 12.389 1.00 92.00 124 ASP A N 1
ATOM 931 C CA . ASP A 1 124 ? 4.560 -0.467 13.738 1.00 92.00 124 ASP A CA 1
ATOM 932 C C . ASP A 1 124 ? 3.160 -0.588 14.358 1.00 92.00 124 ASP A C 1
ATOM 934 O O . ASP A 1 124 ? 3.013 -0.489 15.572 1.00 92.00 124 ASP A O 1
ATOM 938 N N . VAL A 1 125 ? 2.114 -0.744 13.535 1.00 95.06 125 VAL A N 1
ATOM 939 C CA . VAL A 1 125 ? 0.723 -0.837 14.009 1.00 95.06 125 VAL A CA 1
ATOM 940 C C . VAL A 1 125 ? 0.161 -2.236 13.797 1.00 95.06 125 VAL A C 1
ATOM 942 O O . VAL A 1 125 ? -0.319 -2.830 14.757 1.00 95.06 125 VAL A O 1
ATOM 945 N N . GLY A 1 126 ? 0.229 -2.762 12.570 1.00 95.56 126 GLY A N 1
ATOM 946 C CA . GLY A 1 126 ? -0.366 -4.038 12.154 1.00 95.56 126 GLY A CA 1
ATOM 947 C C . GLY A 1 126 ? -0.136 -5.204 13.127 1.00 95.56 126 GLY A C 1
ATOM 948 O O . GLY A 1 126 ? -1.126 -5.791 13.567 1.00 95.56 126 GLY A O 1
ATOM 949 N N . PRO A 1 127 ? 1.115 -5.499 13.537 1.00 96.50 127 PRO A N 1
ATOM 950 C CA . PRO A 1 127 ? 1.418 -6.630 14.418 1.00 96.50 127 PRO A CA 1
ATOM 951 C C . PRO A 1 127 ? 0.762 -6.549 15.804 1.00 96.50 127 PRO A C 1
ATOM 953 O O . PRO A 1 127 ? 0.487 -7.580 16.414 1.00 96.50 127 PRO A O 1
ATOM 956 N N . ASP A 1 128 ? 0.485 -5.334 16.287 1.00 96.00 128 ASP A N 1
ATOM 957 C CA . ASP A 1 128 ? -0.020 -5.071 17.639 1.00 96.00 128 ASP A CA 1
ATOM 958 C C . ASP A 1 128 ? -1.538 -4.796 17.671 1.00 96.00 128 ASP A C 1
ATOM 960 O O . ASP A 1 128 ? -2.117 -4.487 18.724 1.00 96.00 128 ASP A O 1
ATOM 964 N N . VAL A 1 129 ? -2.230 -4.891 16.528 1.00 97.19 129 VAL A N 1
ATOM 965 C CA . VAL A 1 129 ? -3.687 -4.729 16.485 1.00 97.19 129 VAL A CA 1
ATOM 966 C C . VAL A 1 129 ? -4.364 -5.971 17.066 1.00 97.19 129 VAL A C 1
ATOM 968 O O . VAL A 1 129 ? -4.399 -7.039 16.464 1.00 97.19 129 VAL A O 1
ATOM 971 N N . ALA A 1 130 ? -4.990 -5.819 18.233 1.00 97.38 130 ALA A N 1
ATOM 972 C CA . ALA A 1 130 ? -5.843 -6.861 18.800 1.00 97.38 130 ALA A CA 1
ATOM 973 C C . ALA A 1 130 ? -7.016 -7.201 17.860 1.00 97.38 130 ALA A C 1
ATOM 975 O O . ALA A 1 130 ? -7.666 -6.294 17.341 1.00 97.38 130 ALA A O 1
ATOM 976 N N . ALA A 1 131 ? -7.368 -8.486 17.734 1.00 96.94 131 ALA A N 1
ATOM 977 C CA . ALA A 1 131 ? -8.431 -8.959 16.835 1.00 96.94 131 ALA A CA 1
ATOM 978 C C . ALA A 1 131 ? -9.781 -8.232 17.017 1.00 96.94 131 ALA A C 1
ATOM 980 O O . ALA A 1 131 ? -10.474 -7.954 16.046 1.00 96.94 131 ALA A O 1
ATOM 981 N N . ALA A 1 132 ? -10.132 -7.834 18.246 1.00 97.31 132 ALA A N 1
ATOM 982 C CA . ALA A 1 132 ? -11.353 -7.071 18.532 1.00 97.31 132 ALA A CA 1
ATOM 983 C C . ALA A 1 132 ? -11.373 -5.646 17.927 1.00 97.31 132 ALA A C 1
ATOM 985 O O . ALA A 1 132 ? -12.413 -4.993 17.910 1.00 97.31 132 ALA A O 1
ATOM 986 N N . ARG A 1 133 ? -10.229 -5.137 17.454 1.00 97.88 133 ARG A N 1
ATOM 987 C CA . ARG A 1 133 ? -10.070 -3.825 16.800 1.00 97.88 133 ARG A CA 1
ATOM 988 C C . ARG A 1 133 ? -10.037 -3.933 15.271 1.00 97.88 133 ARG A C 1
ATOM 990 O O . ARG A 1 133 ? -9.797 -2.930 14.602 1.00 97.88 133 ARG A O 1
ATOM 997 N N . VAL A 1 134 ? -10.262 -5.128 14.732 1.00 98.44 134 VAL A N 1
ATOM 998 C CA . VAL A 1 134 ? -10.290 -5.413 13.298 1.00 98.44 134 VAL A CA 1
ATOM 999 C C . VAL A 1 134 ? -11.724 -5.699 12.880 1.00 98.44 134 VAL A C 1
ATOM 1001 O O . VAL A 1 134 ? -12.428 -6.470 13.531 1.00 98.44 134 VAL A O 1
ATOM 1004 N N . HIS A 1 135 ? -12.151 -5.106 11.771 1.00 98.69 135 HIS A N 1
ATOM 1005 C CA . HIS A 1 135 ? -13.422 -5.442 11.147 1.00 98.69 135 HIS A CA 1
ATOM 1006 C C . HIS A 1 135 ? -13.223 -6.609 10.168 1.00 98.69 135 HIS A C 1
ATOM 1008 O O . HIS A 1 135 ? -12.756 -6.407 9.049 1.00 98.69 135 HIS A O 1
ATOM 1014 N N . THR A 1 136 ? -13.582 -7.834 10.568 1.00 98.50 136 THR A N 1
ATOM 1015 C CA . THR A 1 136 ? -13.242 -9.075 9.839 1.00 98.50 136 THR A CA 1
ATOM 1016 C C . THR A 1 136 ? -13.664 -9.072 8.368 1.00 98.50 136 THR A C 1
ATOM 1018 O O . THR A 1 136 ? -12.824 -9.281 7.505 1.00 98.50 136 THR A O 1
ATOM 1021 N N . ALA A 1 137 ? -14.919 -8.739 8.054 1.00 98.56 137 ALA A N 1
ATOM 1022 C CA . ALA A 1 137 ? -15.388 -8.738 6.661 1.00 98.56 137 ALA A CA 1
ATOM 1023 C C . ALA A 1 137 ? -14.721 -7.652 5.794 1.00 98.56 137 ALA A C 1
ATOM 1025 O O . ALA A 1 137 ? -14.661 -7.772 4.576 1.00 98.56 137 ALA A O 1
ATOM 1026 N N . ALA A 1 138 ? -14.220 -6.579 6.416 1.00 98.69 138 ALA A N 1
ATOM 1027 C CA . ALA A 1 138 ? -13.473 -5.556 5.690 1.00 98.69 138 ALA A CA 1
ATOM 1028 C C . ALA A 1 138 ? -12.024 -6.004 5.483 1.00 98.69 138 ALA A C 1
ATOM 1030 O O . ALA A 1 138 ? -11.473 -5.754 4.417 1.00 98.69 138 ALA A O 1
ATOM 1031 N N . LEU A 1 139 ? -11.435 -6.686 6.472 1.00 98.69 139 LEU A N 1
ATOM 1032 C CA . LEU A 1 139 ? -10.110 -7.284 6.349 1.00 98.69 139 LEU A CA 1
ATOM 1033 C C . LEU A 1 139 ? -10.063 -8.275 5.186 1.00 98.69 139 LEU A C 1
ATOM 1035 O O . LEU A 1 139 ? -9.175 -8.144 4.364 1.00 98.69 139 LEU A O 1
ATOM 1039 N N . GLU A 1 140 ? -11.037 -9.181 5.066 1.00 98.56 140 GLU A N 1
ATOM 1040 C CA . GLU A 1 140 ? -11.092 -10.155 3.960 1.00 98.56 140 GLU A CA 1
ATOM 1041 C C . GLU A 1 140 ? -11.039 -9.466 2.586 1.00 98.56 140 GLU A C 1
ATOM 1043 O O . GLU A 1 140 ? -10.212 -9.803 1.744 1.00 98.56 140 GLU A O 1
ATOM 1048 N N . VAL A 1 141 ? -11.856 -8.425 2.382 1.00 98.62 141 VAL A N 1
ATOM 1049 C CA . VAL A 1 141 ? -11.860 -7.655 1.126 1.00 98.62 141 VAL A CA 1
ATOM 1050 C C . VAL A 1 141 ? -10.534 -6.926 0.899 1.00 98.62 141 VAL A C 1
ATOM 1052 O O . VAL A 1 141 ? -10.050 -6.859 -0.231 1.00 98.62 141 VAL A O 1
ATOM 1055 N N . LEU A 1 142 ? -9.966 -6.329 1.950 1.00 98.44 142 LEU A N 1
ATOM 1056 C CA . LEU A 1 142 ? -8.705 -5.598 1.850 1.00 98.44 142 LEU A CA 1
ATOM 1057 C C . LEU A 1 142 ? -7.528 -6.542 1.586 1.00 98.44 142 LEU A C 1
ATOM 1059 O O . LEU A 1 142 ? -6.681 -6.196 0.771 1.00 98.44 142 LEU A O 1
ATOM 1063 N N . ASP A 1 143 ? -7.488 -7.709 2.225 1.00 97.62 143 ASP A N 1
ATOM 1064 C CA . ASP A 1 143 ? -6.451 -8.724 2.036 1.00 97.62 143 ASP A CA 1
ATOM 1065 C C . ASP A 1 143 ? -6.437 -9.222 0.591 1.00 97.62 143 ASP A C 1
ATOM 1067 O O . ASP A 1 143 ? -5.379 -9.210 -0.041 1.00 97.62 143 ASP A O 1
ATOM 1071 N N . ASP A 1 144 ? -7.604 -9.577 0.044 1.00 97.50 144 ASP A N 1
ATOM 1072 C CA . ASP A 1 144 ? -7.728 -10.045 -1.339 1.00 97.50 144 ASP A CA 1
ATOM 1073 C C . ASP A 1 144 ? -7.232 -8.983 -2.332 1.00 97.50 144 ASP A C 1
ATOM 1075 O O . ASP A 1 144 ? -6.382 -9.255 -3.184 1.00 97.50 144 ASP A O 1
ATOM 1079 N N . VAL A 1 145 ? -7.721 -7.743 -2.200 1.00 97.62 145 VAL A N 1
ATOM 1080 C CA . VAL A 1 145 ? -7.376 -6.661 -3.133 1.00 97.62 145 VAL A CA 1
ATOM 1081 C C . VAL A 1 145 ? -5.912 -6.244 -3.001 1.00 97.62 145 VAL A C 1
ATOM 1083 O O . VAL A 1 145 ? -5.223 -6.101 -4.009 1.00 97.62 145 VAL A O 1
ATOM 1086 N N . LEU A 1 146 ? -5.418 -6.030 -1.778 1.00 95.12 146 LEU A N 1
ATOM 1087 C CA . LEU A 1 146 ? -4.046 -5.566 -1.565 1.00 95.12 146 LEU A CA 1
ATOM 1088 C C . LEU A 1 146 ? -3.022 -6.639 -1.921 1.00 95.12 146 LEU A C 1
ATOM 1090 O O . LEU A 1 146 ? -1.940 -6.282 -2.377 1.00 95.12 146 LEU A O 1
ATOM 1094 N N . THR A 1 147 ? -3.349 -7.921 -1.758 1.00 93.56 147 THR A N 1
ATOM 1095 C CA . THR A 1 147 ? -2.498 -9.017 -2.236 1.00 93.56 147 THR A CA 1
ATOM 1096 C C . THR A 1 147 ? -2.438 -9.019 -3.762 1.00 93.56 147 THR A C 1
ATOM 1098 O O . THR A 1 147 ? -1.347 -8.997 -4.332 1.00 93.56 147 THR A O 1
ATOM 1101 N N . GLU A 1 148 ? -3.584 -8.945 -4.445 1.00 94.44 148 GLU A N 1
ATOM 1102 C CA . GLU A 1 148 ? -3.609 -8.930 -5.913 1.00 94.44 148 GLU A CA 1
ATOM 1103 C C . GLU A 1 148 ? -2.884 -7.709 -6.491 1.00 94.44 148 GLU A C 1
ATOM 1105 O O . GLU A 1 148 ? -2.121 -7.835 -7.444 1.00 94.44 148 GLU A O 1
ATOM 1110 N N . TRP A 1 149 ? -3.022 -6.535 -5.872 1.00 93.50 149 TRP A N 1
ATOM 1111 C CA . TRP A 1 149 ? -2.310 -5.320 -6.284 1.00 93.50 149 TRP A CA 1
ATOM 1112 C C . TRP A 1 149 ? -0.792 -5.488 -6.347 1.00 93.50 149 TRP A C 1
ATOM 1114 O O . TRP A 1 149 ? -0.119 -4.761 -7.076 1.00 93.50 149 TRP A O 1
ATOM 1124 N N . VAL A 1 150 ? -0.236 -6.427 -5.585 1.00 88.19 150 VAL A N 1
ATOM 1125 C CA . VAL A 1 150 ? 1.205 -6.500 -5.341 1.00 88.19 150 VAL A CA 1
ATOM 1126 C C . VAL A 1 150 ? 1.825 -7.755 -5.944 1.00 88.19 150 VAL A C 1
ATOM 1128 O O . VAL A 1 150 ? 2.989 -7.740 -6.365 1.00 88.19 150 VAL A O 1
ATOM 1131 N N . THR A 1 151 ? 1.038 -8.823 -6.076 1.00 89.31 151 THR A N 1
ATOM 1132 C CA . THR A 1 151 ? 1.431 -10.071 -6.745 1.00 89.31 151 THR A CA 1
ATOM 1133 C C . THR A 1 151 ? 0.931 -10.171 -8.185 1.00 89.31 151 THR A C 1
ATOM 1135 O O . THR A 1 151 ? 1.516 -10.913 -8.969 1.00 89.31 151 THR A O 1
ATOM 1138 N N . GLY A 1 152 ? -0.110 -9.422 -8.550 1.00 89.81 152 GLY A N 1
ATOM 1139 C CA . GLY A 1 152 ? -0.744 -9.449 -9.867 1.00 89.81 152 GLY A CA 1
ATOM 1140 C C . GLY A 1 152 ? 0.007 -8.681 -10.957 1.00 89.81 152 GLY A C 1
ATOM 1141 O O . GLY A 1 152 ? 1.103 -8.146 -10.743 1.00 89.81 152 GLY A O 1
ATOM 1142 N N . ASP A 1 153 ? -0.598 -8.645 -12.146 1.00 88.44 153 ASP A N 1
ATOM 1143 C CA . ASP A 1 153 ? -0.168 -7.862 -13.311 1.00 88.44 153 ASP A CA 1
ATOM 1144 C C . ASP A 1 153 ? -1.403 -7.185 -13.950 1.00 88.44 153 ASP A C 1
ATOM 1146 O O . ASP A 1 153 ? -2.287 -7.883 -14.456 1.00 88.44 153 ASP A O 1
ATOM 1150 N N . PRO A 1 154 ? -1.516 -5.842 -13.923 1.00 89.12 154 PRO A N 1
ATOM 1151 C CA . PRO A 1 154 ? -0.492 -4.878 -13.523 1.00 89.12 154 PRO A CA 1
ATOM 1152 C C . PRO A 1 154 ? -0.232 -4.849 -12.014 1.00 89.12 154 PRO A C 1
ATOM 1154 O O . PRO A 1 154 ? -1.130 -5.054 -11.203 1.00 89.12 154 PRO A O 1
ATOM 1157 N N . PHE A 1 155 ? 0.999 -4.498 -11.649 1.00 90.50 155 PHE A N 1
ATOM 1158 C CA . PHE A 1 155 ? 1.333 -4.109 -10.285 1.00 90.50 155 PHE A CA 1
ATOM 1159 C C . PHE A 1 155 ? 0.722 -2.735 -9.979 1.00 90.50 155 PHE A C 1
ATOM 1161 O O . PHE A 1 155 ? 0.787 -1.816 -10.801 1.00 90.50 155 PHE A O 1
ATOM 1168 N N . VAL A 1 156 ? 0.190 -2.556 -8.776 1.00 91.44 156 VAL A N 1
ATOM 1169 C CA . VAL A 1 156 ? -0.426 -1.310 -8.318 1.00 91.44 156 VAL A CA 1
ATOM 1170 C C . VAL A 1 156 ? 0.380 -0.713 -7.168 1.00 91.44 156 VAL A C 1
ATOM 1172 O O . VAL A 1 156 ? 0.657 -1.351 -6.156 1.00 91.44 156 VAL A O 1
ATOM 1175 N N . GLU A 1 157 ? 0.722 0.571 -7.290 1.00 88.25 157 GLU A N 1
ATOM 1176 C CA . GLU A 1 157 ? 1.379 1.309 -6.211 1.00 88.25 157 GLU A CA 1
ATOM 1177 C C . 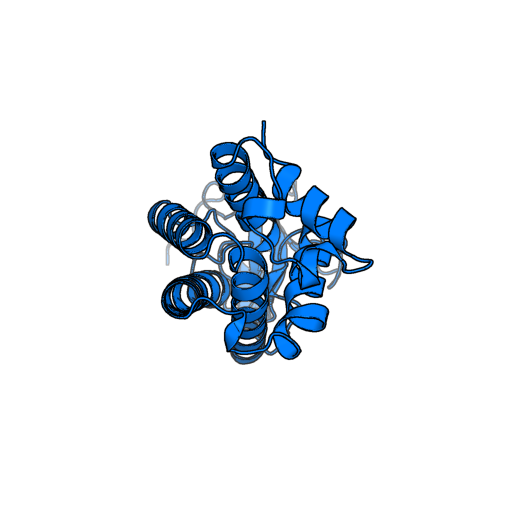GLU A 1 157 ? 0.409 1.569 -5.049 1.00 88.25 157 GLU A C 1
ATOM 1179 O O . GLU A 1 157 ? -0.483 2.411 -5.138 1.00 88.25 157 GLU A O 1
ATOM 1184 N N . VAL A 1 158 ? 0.603 0.878 -3.928 1.00 90.75 158 VAL A N 1
ATOM 1185 C CA . VAL A 1 158 ? -0.342 0.893 -2.801 1.00 90.75 158 VAL A CA 1
ATOM 1186 C C . VAL A 1 158 ? -0.442 2.271 -2.133 1.00 90.75 158 VAL A C 1
ATOM 1188 O O . VAL A 1 158 ? -1.541 2.751 -1.862 1.00 90.75 158 VAL A O 1
ATOM 1191 N N . ALA A 1 159 ? 0.690 2.934 -1.875 1.00 89.44 159 ALA A N 1
ATOM 1192 C CA . ALA A 1 159 ? 0.732 4.100 -0.989 1.00 89.44 159 ALA A CA 1
ATOM 1193 C C . ALA A 1 159 ? -0.018 5.329 -1.520 1.00 89.44 159 ALA A C 1
ATOM 1195 O O . ALA A 1 159 ? -0.796 5.936 -0.780 1.00 89.44 159 ALA A O 1
ATOM 1196 N N . GLU A 1 160 ? 0.192 5.692 -2.785 1.00 87.31 160 GLU A N 1
ATOM 1197 C CA . GLU A 1 160 ? -0.503 6.823 -3.403 1.00 87.31 160 GLU A CA 1
ATOM 1198 C C . GLU A 1 160 ? -1.991 6.516 -3.621 1.00 87.31 160 GLU A C 1
ATOM 1200 O O . GLU A 1 160 ? -2.850 7.348 -3.323 1.00 87.31 160 GLU A O 1
ATOM 1205 N N . ASN A 1 161 ? -2.319 5.302 -4.076 1.00 92.75 161 ASN A N 1
ATOM 1206 C CA . ASN A 1 161 ? -3.706 4.914 -4.326 1.00 92.75 161 ASN A CA 1
ATOM 1207 C C . ASN A 1 161 ? -4.533 4.862 -3.036 1.00 92.75 161 ASN A C 1
ATOM 1209 O O . ASN A 1 161 ? -5.646 5.387 -3.010 1.00 92.75 161 ASN A O 1
ATOM 1213 N N . LEU A 1 162 ? -3.981 4.326 -1.945 1.00 94.31 162 LEU A N 1
ATOM 1214 C CA . LEU A 1 162 ? -4.644 4.356 -0.642 1.00 94.31 162 LEU A CA 1
ATOM 1215 C C . LEU A 1 162 ? -4.801 5.775 -0.091 1.00 94.31 162 LEU A C 1
ATOM 1217 O O . LEU A 1 162 ? -5.833 6.054 0.509 1.00 94.31 162 LEU A O 1
ATOM 1221 N N . ALA A 1 163 ? -3.848 6.684 -0.323 1.00 92.25 163 ALA A N 1
ATOM 1222 C CA . ALA A 1 163 ? -3.987 8.078 0.105 1.00 92.25 163 ALA A CA 1
ATOM 1223 C C . ALA A 1 163 ? -5.191 8.751 -0.572 1.00 92.25 163 ALA A C 1
ATOM 1225 O O . ALA A 1 163 ? -5.967 9.449 0.080 1.00 92.25 163 ALA A O 1
ATOM 1226 N N . ASN A 1 164 ? -5.375 8.505 -1.874 1.00 93.12 164 ASN A N 1
ATOM 1227 C CA . ASN A 1 164 ? -6.532 9.005 -2.617 1.00 93.12 164 ASN A CA 1
ATOM 1228 C C . ASN A 1 164 ? -7.839 8.374 -2.109 1.00 93.12 164 ASN A C 1
ATOM 1230 O O . ASN A 1 164 ? -8.796 9.090 -1.832 1.00 93.12 164 ASN A O 1
ATOM 1234 N N . ILE A 1 165 ? -7.868 7.050 -1.917 1.00 96.31 165 ILE A N 1
ATOM 1235 C CA . ILE A 1 165 ? -9.066 6.344 -1.434 1.00 96.31 165 ILE A CA 1
ATOM 1236 C C . ILE A 1 165 ? -9.447 6.791 -0.019 1.00 96.31 165 ILE A C 1
ATOM 1238 O O . ILE A 1 165 ? -10.622 7.024 0.254 1.00 96.31 165 ILE A O 1
ATOM 1242 N N . LEU A 1 166 ? -8.477 6.939 0.885 1.00 95.69 166 LEU A N 1
ATOM 1243 C CA . LEU A 1 166 ? -8.726 7.440 2.236 1.00 95.69 166 LEU A CA 1
ATOM 1244 C C . LEU A 1 166 ? -9.227 8.883 2.216 1.00 95.69 166 LEU A C 1
ATOM 1246 O O . LEU A 1 166 ? -10.157 9.187 2.956 1.00 95.69 166 LEU A O 1
ATOM 1250 N N . GLY A 1 167 ? -8.687 9.734 1.337 1.00 94.44 167 GLY A N 1
ATOM 1251 C CA . GLY A 1 167 ? -9.193 11.092 1.128 1.00 94.44 167 GLY A CA 1
ATOM 1252 C C . GLY A 1 167 ? -10.684 11.111 0.784 1.00 94.44 167 GLY A C 1
ATOM 1253 O O . GLY A 1 167 ? -11.448 11.859 1.399 1.00 94.44 167 GLY A O 1
ATOM 1254 N N . ASP A 1 168 ? -11.117 10.234 -0.126 1.00 95.12 168 ASP A N 1
ATOM 1255 C CA . ASP A 1 168 ? -12.533 10.074 -0.478 1.00 95.12 168 ASP A CA 1
ATOM 1256 C C . ASP A 1 168 ? -13.371 9.604 0.721 1.00 95.12 168 ASP A C 1
ATOM 1258 O O . ASP A 1 168 ? -14.439 10.157 0.988 1.00 95.12 168 ASP A O 1
ATOM 1262 N N . VAL A 1 169 ? -12.899 8.591 1.459 1.00 95.88 169 VAL A N 1
ATOM 1263 C CA . VAL A 1 169 ? -13.608 8.051 2.634 1.00 95.88 169 VAL A CA 1
ATOM 1264 C C . VAL A 1 169 ? -13.759 9.124 3.712 1.00 95.88 169 VAL A C 1
ATOM 1266 O O . VAL A 1 169 ? -14.856 9.339 4.223 1.00 95.88 169 VAL A O 1
ATOM 1269 N N . VAL A 1 170 ? -12.681 9.834 4.044 1.00 94.19 170 VAL A N 1
ATOM 1270 C CA . VAL A 1 170 ? -12.689 10.897 5.056 1.00 94.19 170 VAL A CA 1
ATOM 1271 C C . VAL A 1 170 ? -13.605 12.048 4.637 1.00 94.19 170 VAL A C 1
ATOM 1273 O O . VAL A 1 170 ? -14.359 12.562 5.463 1.00 94.19 170 VAL A O 1
ATOM 1276 N N . THR A 1 171 ? -13.613 12.413 3.352 1.00 94.69 171 THR A N 1
ATOM 1277 C CA . THR A 1 171 ? -14.520 13.438 2.808 1.00 94.69 171 THR A CA 1
ATOM 1278 C C . THR A 1 171 ? -15.987 13.067 3.019 1.00 94.69 171 THR A C 1
ATOM 1280 O O . THR A 1 171 ? -16.790 13.915 3.405 1.00 94.69 171 THR A O 1
ATOM 1283 N N . GLN A 1 172 ? -16.351 11.793 2.848 1.00 93.31 172 GLN A N 1
ATOM 1284 C CA . GLN A 1 172 ? -17.721 11.326 3.095 1.00 93.31 172 GLN A CA 1
ATOM 1285 C C . GLN A 1 172 ? -18.142 11.416 4.568 1.00 93.31 172 GLN A C 1
ATOM 1287 O O . GLN A 1 172 ? -19.334 11.496 4.861 1.00 93.31 172 GLN A O 1
ATOM 1292 N N . TYR A 1 173 ? -17.174 11.467 5.481 1.00 91.56 173 TYR A N 1
ATOM 1293 C CA . TYR A 1 173 ? -17.379 11.730 6.903 1.00 91.56 173 TYR A CA 1
ATOM 1294 C C . TYR A 1 173 ? -17.154 13.201 7.291 1.00 91.56 173 TYR A C 1
ATOM 1296 O O . TYR A 1 173 ? -16.985 13.506 8.467 1.00 91.56 173 TYR A O 1
ATOM 1304 N N . GLY A 1 174 ? -17.148 14.126 6.326 1.00 88.81 174 GLY A N 1
ATOM 1305 C CA . GLY A 1 174 ? -17.012 15.561 6.589 1.00 88.81 174 GLY A CA 1
ATOM 1306 C C . GLY A 1 174 ? -15.594 16.015 6.947 1.00 88.81 174 GLY A C 1
ATOM 1307 O O . GLY A 1 174 ? -15.431 17.108 7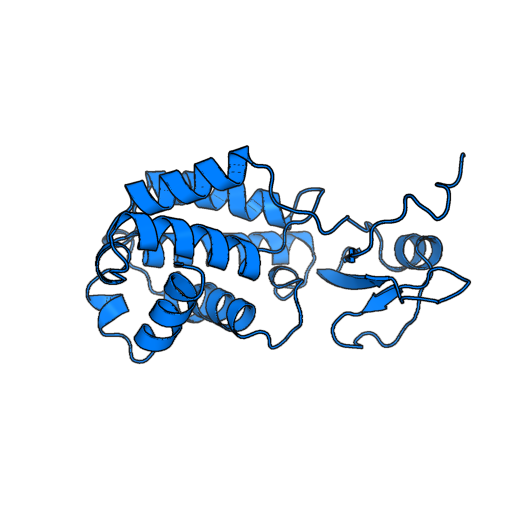.481 1.00 88.81 174 GLY A O 1
ATOM 1308 N N . GLY A 1 175 ? -14.568 15.207 6.659 1.00 87.94 175 GLY A N 1
ATOM 1309 C CA . GLY A 1 175 ? -13.174 15.535 6.975 1.00 87.94 175 GLY A CA 1
ATOM 1310 C C . GLY A 1 175 ? -12.660 14.943 8.293 1.00 87.94 175 GLY A C 1
ATOM 1311 O O . GLY A 1 175 ? -11.504 15.166 8.648 1.00 87.94 175 GLY A O 1
ATOM 1312 N N . GLU A 1 176 ? -13.494 14.199 9.022 1.00 90.25 176 GLU A N 1
ATOM 1313 C CA . GLU A 1 176 ? -13.210 13.751 10.390 1.00 90.25 176 GLU A CA 1
ATOM 1314 C C . GLU A 1 176 ? -12.436 12.422 10.421 1.00 90.25 176 GLU A C 1
ATOM 1316 O O . GLU A 1 176 ? -12.989 11.342 10.190 1.00 90.25 176 GLU A O 1
ATOM 1321 N N . PHE A 1 177 ? -11.145 12.476 10.762 1.00 92.31 177 PHE A N 1
ATOM 1322 C CA . PHE A 1 177 ? -10.304 11.281 10.913 1.00 92.31 177 PHE A CA 1
ATOM 1323 C C . PHE A 1 177 ? -10.804 10.350 12.030 1.00 92.31 177 PHE A C 1
ATOM 1325 O O . PHE A 1 177 ? -10.677 9.128 11.943 1.00 92.31 177 PHE A O 1
ATOM 1332 N N . GLU A 1 178 ? -11.443 10.903 13.059 1.00 95.12 178 GLU A N 1
ATOM 1333 C CA . GLU A 1 178 ? -11.991 10.171 14.202 1.00 95.12 178 GLU A CA 1
ATOM 1334 C C . GLU A 1 178 ? -13.137 9.219 13.820 1.00 95.12 178 GLU A C 1
ATOM 1336 O O . GLU A 1 178 ? -13.529 8.358 14.614 1.00 95.12 178 GLU A O 1
ATOM 1341 N N . LYS A 1 179 ? -13.686 9.357 12.607 1.00 96.56 179 LYS A N 1
ATOM 1342 C CA . LYS A 1 179 ? -14.707 8.456 12.060 1.00 96.56 179 LYS A CA 1
ATOM 1343 C C . LYS A 1 179 ? -14.120 7.190 11.451 1.00 96.56 179 LYS A C 1
ATOM 1345 O O . LYS A 1 179 ? -14.847 6.205 11.348 1.00 96.56 179 LYS A O 1
ATOM 1350 N N . ILE A 1 180 ? -12.832 7.200 11.104 1.00 96.81 180 ILE A N 1
ATOM 1351 C CA . ILE A 1 180 ? -12.146 6.073 10.454 1.00 96.81 180 ILE A CA 1
ATOM 1352 C C . ILE A 1 180 ? -11.027 5.447 11.299 1.00 96.81 180 ILE A C 1
ATOM 1354 O O . ILE A 1 180 ? -10.417 4.453 10.906 1.00 96.81 180 ILE A O 1
ATOM 1358 N N . ALA A 1 181 ? -10.733 6.030 12.459 1.00 97.31 181 ALA A N 1
ATOM 1359 C CA . ALA A 1 181 ? -9.703 5.566 13.376 1.00 97.31 181 ALA A CA 1
ATOM 1360 C C . ALA A 1 181 ? -10.279 5.370 14.776 1.00 97.31 181 ALA A C 1
ATOM 1362 O O . ALA A 1 181 ? -11.087 6.175 15.232 1.00 97.31 181 ALA A O 1
ATOM 1363 N N . ASP A 1 182 ? -9.834 4.337 15.485 1.00 96.81 182 ASP A N 1
ATOM 1364 C CA . ASP A 1 182 ? -10.287 4.089 16.848 1.00 96.81 182 ASP A CA 1
ATOM 1365 C C . ASP A 1 182 ? -9.563 4.982 17.866 1.00 96.81 182 ASP A C 1
ATOM 1367 O O . ASP A 1 182 ? -8.525 5.592 17.591 1.00 96.81 182 ASP A O 1
ATOM 1371 N N . ALA A 1 183 ? -10.092 5.034 19.089 1.00 96.06 183 ALA A N 1
ATOM 1372 C CA . ALA A 1 183 ? -9.562 5.888 20.150 1.00 96.06 183 ALA A CA 1
ATOM 1373 C C . ALA A 1 183 ? -8.110 5.565 20.549 1.00 96.06 183 ALA A C 1
ATOM 1375 O O . ALA A 1 183 ? -7.435 6.394 21.160 1.00 96.06 183 ALA A O 1
ATOM 1376 N N . THR A 1 184 ? -7.615 4.358 20.275 1.00 95.56 184 THR A N 1
ATOM 1377 C CA . THR A 1 184 ? -6.227 3.993 20.577 1.00 95.56 184 THR A CA 1
ATOM 1378 C C . THR A 1 184 ? -5.293 4.548 19.509 1.00 95.56 184 THR A C 1
ATOM 1380 O O . THR A 1 184 ? -4.285 5.159 19.857 1.00 95.56 184 THR A O 1
ATOM 1383 N N . LEU A 1 185 ? -5.648 4.423 18.227 1.00 94.50 185 LEU A N 1
ATOM 1384 C CA . LEU A 1 185 ? -4.873 5.005 17.135 1.00 94.50 185 LEU A CA 1
ATOM 1385 C C . LEU A 1 185 ? -4.899 6.539 17.183 1.00 94.50 185 LEU A C 1
ATOM 1387 O O . LEU A 1 185 ? -3.858 7.160 16.998 1.00 94.50 185 LEU A O 1
ATOM 1391 N N . GLN A 1 186 ? -6.043 7.143 17.521 1.00 94.69 186 GLN A N 1
ATOM 1392 C CA . GLN A 1 186 ? -6.175 8.595 17.713 1.00 94.69 186 GLN A CA 1
ATOM 1393 C C . GLN A 1 186 ? -5.267 9.145 18.827 1.00 94.69 186 GLN A C 1
ATOM 1395 O O . GLN A 1 186 ? -4.817 10.284 18.752 1.00 94.69 186 GLN A O 1
ATOM 1400 N N . ARG A 1 187 ? -4.979 8.346 19.864 1.00 95.06 187 ARG A N 1
ATOM 1401 C CA . ARG A 1 187 ? -4.093 8.729 20.981 1.00 95.06 187 ARG A CA 1
ATOM 1402 C C . ARG A 1 187 ? -2.623 8.376 20.748 1.00 95.06 187 ARG A C 1
ATOM 1404 O O . ARG A 1 187 ? -1.791 8.664 21.606 1.00 95.06 187 ARG A O 1
ATOM 1411 N N . SER A 1 188 ? -2.295 7.741 19.624 1.00 93.69 188 SER A N 1
ATOM 1412 C CA . SER A 1 188 ? -0.914 7.415 19.274 1.00 93.69 188 SER A CA 1
ATOM 1413 C C . SER A 1 188 ? -0.095 8.695 19.058 1.00 93.69 188 SER A C 1
ATOM 1415 O O . SER A 1 188 ? -0.599 9.638 18.446 1.00 93.69 188 SER A O 1
ATOM 1417 N N . PRO A 1 189 ? 1.195 8.735 19.446 1.00 92.31 189 PRO A N 1
ATOM 1418 C CA . PRO A 1 189 ? 2.084 9.841 19.078 1.00 92.31 189 PRO A CA 1
ATOM 1419 C C . PRO A 1 189 ? 2.216 10.023 17.554 1.00 92.31 189 PRO A C 1
ATOM 1421 O O . PRO A 1 189 ? 2.591 11.098 17.090 1.00 92.31 189 PRO A O 1
ATOM 1424 N N . HIS A 1 190 ? 1.881 8.998 16.763 1.00 91.69 190 HIS A N 1
ATOM 1425 C CA . HIS A 1 190 ? 1.886 9.048 15.301 1.00 91.69 190 HIS A CA 1
ATOM 1426 C C . HIS A 1 190 ? 0.541 9.470 14.689 1.00 91.69 190 HIS A C 1
ATOM 1428 O O . HIS A 1 190 ? 0.463 9.610 13.469 1.00 91.69 190 HIS A O 1
ATOM 1434 N N . ALA A 1 191 ? -0.500 9.725 15.492 1.00 92.94 191 ALA A N 1
ATOM 1435 C CA . ALA A 1 191 ? -1.825 10.100 14.995 1.00 92.94 191 ALA A CA 1
ATOM 1436 C C . ALA A 1 191 ? -1.802 11.272 13.991 1.00 92.94 191 ALA A C 1
ATOM 1438 O O . ALA A 1 191 ? -2.376 11.102 12.917 1.00 92.94 191 ALA A O 1
ATOM 1439 N N . PRO A 1 192 ? -1.063 12.386 14.213 1.00 94.19 192 PRO A N 1
ATOM 1440 C CA . PRO A 1 192 ? -1.021 13.490 13.247 1.00 94.19 192 PRO A CA 1
ATOM 1441 C C . PRO A 1 192 ? -0.538 13.067 11.857 1.00 94.19 192 PRO A C 1
ATOM 1443 O O . PRO A 1 192 ? -1.002 13.576 10.841 1.00 94.19 192 PRO A O 1
ATOM 1446 N N . ARG A 1 193 ? 0.385 12.103 11.796 1.00 93.25 193 ARG A N 1
ATOM 1447 C CA . ARG A 1 193 ? 0.909 11.568 10.537 1.00 93.25 193 ARG A CA 1
ATOM 1448 C C . ARG A 1 193 ? -0.157 10.776 9.782 1.00 93.25 193 ARG A C 1
ATOM 1450 O O . ARG A 1 193 ? -0.275 10.933 8.570 1.00 93.25 193 ARG A O 1
ATOM 1457 N N . TYR A 1 194 ? -0.922 9.949 10.489 1.00 93.81 194 TYR A N 1
ATOM 1458 C CA . TYR A 1 194 ? -2.006 9.157 9.907 1.00 93.81 194 TYR A CA 1
ATOM 1459 C C . TYR A 1 194 ? -3.180 10.031 9.480 1.00 93.81 194 TYR A C 1
ATOM 1461 O O . TYR A 1 194 ? -3.708 9.839 8.388 1.00 93.81 194 TYR A O 1
ATOM 1469 N N . THR A 1 195 ? -3.523 11.036 10.288 1.00 94.19 195 THR A N 1
ATOM 1470 C CA . THR A 1 195 ? -4.511 12.054 9.931 1.00 94.19 195 THR A CA 1
ATOM 1471 C C . THR A 1 195 ? -4.100 12.765 8.653 1.00 94.19 195 THR A C 1
ATOM 1473 O O . THR A 1 195 ? -4.858 12.733 7.694 1.00 94.19 195 THR A O 1
ATOM 1476 N N . ASN A 1 196 ? -2.881 13.314 8.590 1.00 93.31 196 ASN A N 1
ATOM 1477 C CA . ASN A 1 196 ? -2.390 14.005 7.396 1.00 93.31 196 ASN A CA 1
ATOM 1478 C C . ASN A 1 196 ? -2.409 13.105 6.160 1.00 93.31 196 ASN A C 1
ATOM 1480 O O . ASN A 1 196 ? -2.775 13.559 5.085 1.00 93.31 196 ASN A O 1
ATOM 1484 N N . TYR A 1 197 ? -2.033 11.834 6.297 1.00 92.00 197 TYR A N 1
ATOM 1485 C CA . TYR A 1 197 ? -2.086 10.882 5.191 1.00 92.00 197 TYR A CA 1
ATOM 1486 C C . TYR A 1 197 ? -3.517 10.651 4.688 1.00 92.00 197 TYR A C 1
ATOM 1488 O O . TYR A 1 197 ? -3.758 10.713 3.485 1.00 92.00 197 TYR A O 1
ATOM 1496 N N . ALA A 1 198 ? -4.466 10.440 5.603 1.00 91.62 198 ALA A N 1
ATOM 1497 C CA . ALA A 1 198 ? -5.860 10.186 5.259 1.00 91.62 198 ALA A CA 1
ATOM 1498 C C . ALA A 1 198 ? -6.599 11.439 4.756 1.00 91.62 198 ALA A C 1
ATOM 1500 O O . ALA A 1 198 ? -7.549 11.317 3.990 1.00 91.62 198 ALA A O 1
ATOM 1501 N N . THR A 1 199 ? -6.176 12.641 5.160 1.00 90.69 199 THR A N 1
ATOM 1502 C CA . THR A 1 199 ? -6.841 13.905 4.806 1.00 90.69 199 THR A CA 1
ATOM 1503 C C . THR A 1 199 ? -6.141 14.678 3.688 1.00 90.69 199 THR A C 1
ATOM 1505 O O . THR A 1 199 ? -6.756 15.568 3.108 1.00 90.69 199 THR A O 1
ATOM 1508 N N . ALA A 1 200 ? -4.890 14.358 3.325 1.00 85.31 200 ALA A N 1
ATOM 1509 C CA . ALA A 1 200 ? -4.108 15.126 2.342 1.00 85.31 200 ALA A CA 1
ATOM 1510 C C . ALA A 1 200 ? -4.801 15.283 0.978 1.00 85.31 200 ALA A C 1
ATOM 1512 O O . ALA A 1 200 ? -4.529 16.240 0.245 1.00 85.31 200 ALA A O 1
ATOM 1513 N N . ARG A 1 201 ? -5.673 14.331 0.631 1.00 82.56 201 ARG A N 1
ATOM 1514 C CA . ARG A 1 201 ? -6.406 14.275 -0.639 1.00 82.56 201 ARG A CA 1
ATOM 1515 C C . ARG A 1 201 ? -7.906 14.551 -0.493 1.00 82.56 201 ARG A C 1
ATOM 1517 O O . ARG A 1 201 ? -8.598 14.544 -1.501 1.00 82.56 201 ARG A O 1
ATOM 1524 N N . ALA A 1 202 ? -8.387 14.847 0.715 1.00 75.06 202 ALA A N 1
ATOM 1525 C CA . ALA A 1 202 ? -9.753 15.303 0.948 1.00 75.06 202 ALA A CA 1
ATOM 1526 C C . ALA A 1 202 ? -9.868 16.770 0.494 1.00 75.06 202 ALA A C 1
ATOM 1528 O O . ALA A 1 202 ? -9.395 17.678 1.181 1.00 75.06 202 ALA A O 1
ATOM 1529 N N . ARG A 1 203 ? -10.403 17.007 -0.705 1.00 56.69 203 ARG A N 1
ATOM 1530 C CA . ARG A 1 203 ? -10.652 18.345 -1.260 1.00 56.69 203 ARG A CA 1
ATOM 1531 C C . ARG A 1 203 ? -12.001 18.398 -1.949 1.00 56.69 203 ARG A C 1
ATOM 1533 O O . ARG A 1 203 ? -12.327 17.415 -2.646 1.00 56.69 203 ARG A O 1
#

Foldseek 3Di:
DDDDDPVPDAQWKAFLQLFIWGQDPPDPQRWIATLACVVVDTHHPVRCCVPGDPMFHADAADPVLLVLLLVLLLVLWQLNLLLLLQLLLLLLVLLCVRRVHSLSQQSPRVPPLQSVVSVCSNPVRNVPRDPVSHDVVSSVSSNVSSNCCRNHHRNYRPRVSVLQSLLVNCLVVVLDPSRRHPPVCCPDPCNVSVSCSSNVNND

Secondary structure (DSSP, 8-state):
-PPPPTTSS-SEEE-TT--EEEEPTT-TT--EEETTS-S--EE-HHHHHHHH-S-EEEEPPPHHHHHHHHHHHHHHGGGHHHHHHHHHHHHHHHHHHHHS-GGGGG-S-TT-HHHHHHHHIIIIIGGG--GGGS-HHHHHHHHHHHHHHHHSSSEE-HHHHHHHHHHHHHHHTTT-GGGTS-HHHHTSTTHHHHHHHHHTT--

Sequence (203 aa):
MDQPTLTQLPTRLVDAQGFSWRRMAGDAEDRYAAANDFPPERLTHGELTATRGPVRHIGPPPSQDVRLVRGALMMAGQQAMTTLAVALMHGFQAAEQHTGHPGALLAGRPGSSESQVVRSLAWDVGPDVAAARVHTAALEVLDDVLTEWVTGDPFVEVAENLANILGDVVTQYGGEFEKIADATLQRSPHAPRYTNYATARAR